Protein AF-A0AAW9JXE3-F1 (afdb_monomer_lite)

Structure (mmCIF, N/CA/C/O backbone):
data_AF-A0AAW9JXE3-F1
#
_entry.id   AF-A0AAW9JXE3-F1
#
loop_
_atom_site.group_PDB
_atom_site.id
_atom_site.type_symbol
_atom_site.label_atom_id
_atom_site.label_alt_id
_atom_site.label_comp_id
_atom_site.label_asym_id
_atom_site.label_entity_id
_atom_site.label_seq_id
_atom_site.pdbx_PDB_ins_code
_atom_site.Cartn_x
_atom_site.Cartn_y
_atom_site.Cartn_z
_atom_site.occupancy
_atom_site.B_iso_or_equiv
_atom_site.auth_seq_id
_atom_site.auth_comp_id
_atom_site.auth_asym_id
_atom_site.auth_atom_id
_atom_site.pdbx_PDB_model_num
ATOM 1 N N . GLN A 1 1 ? -15.307 -11.849 33.709 1.00 49.03 1 GLN A N 1
ATOM 2 C CA . GLN A 1 1 ? -16.015 -12.967 34.369 1.00 49.03 1 GLN A CA 1
ATOM 3 C C . GLN A 1 1 ? -17.260 -13.428 33.613 1.00 49.03 1 GLN A C 1
ATOM 5 O O . GLN A 1 1 ? -17.111 -14.439 32.961 1.00 49.03 1 GLN A O 1
ATOM 10 N N . MET A 1 2 ? -18.424 -12.754 33.576 1.00 36.06 2 MET A N 1
ATOM 11 C CA . MET A 1 2 ? -19.596 -13.290 32.825 1.00 36.06 2 MET A CA 1
ATOM 12 C C . MET A 1 2 ? -19.409 -13.407 31.299 1.00 36.06 2 MET A C 1
ATOM 14 O O . MET A 1 2 ? -19.888 -14.366 30.699 1.00 36.06 2 MET A O 1
ATOM 18 N N . VAL A 1 3 ? -18.698 -12.456 30.684 1.00 42.47 3 VAL A N 1
ATOM 19 C CA . VAL A 1 3 ? -18.367 -12.504 29.248 1.00 42.47 3 VAL A CA 1
ATOM 20 C C . VAL A 1 3 ? -17.496 -13.731 28.944 1.00 42.47 3 VAL A C 1
ATOM 22 O O . VAL A 1 3 ? -17.756 -14.443 27.985 1.00 42.47 3 VAL A O 1
ATOM 25 N N . GLU A 1 4 ? -16.536 -14.039 29.824 1.00 48.47 4 GLU A N 1
ATOM 26 C CA . GLU A 1 4 ? -15.616 -15.185 29.709 1.00 48.47 4 GLU A CA 1
ATOM 27 C C . GLU A 1 4 ? -16.257 -16.535 30.024 1.00 48.47 4 GLU A C 1
ATOM 29 O O . GLU A 1 4 ? -15.853 -17.535 29.444 1.00 48.47 4 GLU A O 1
ATOM 34 N N . THR A 1 5 ? -17.229 -16.597 30.939 1.00 49.25 5 THR A N 1
ATOM 35 C CA . THR A 1 5 ? -17.705 -17.883 31.475 1.00 49.25 5 THR A CA 1
ATOM 36 C C . THR A 1 5 ? -19.001 -18.403 30.866 1.00 49.25 5 THR A C 1
ATOM 38 O O . THR A 1 5 ? -19.303 -19.575 31.071 1.00 49.25 5 THR A O 1
ATOM 41 N N . LYS A 1 6 ? -19.777 -17.576 30.151 1.00 53.06 6 LYS A N 1
ATOM 42 C CA . LYS A 1 6 ? -21.052 -18.011 29.544 1.00 53.06 6 LYS A CA 1
ATOM 43 C C . LYS A 1 6 ? -21.208 -17.681 28.064 1.00 53.06 6 LYS A C 1
ATOM 45 O O . LYS A 1 6 ? -21.812 -18.470 27.360 1.00 53.06 6 LYS A O 1
ATOM 50 N N . ILE A 1 7 ? -20.680 -16.547 27.605 1.00 52.19 7 ILE A N 1
ATOM 51 C CA . ILE A 1 7 ? -20.870 -16.084 26.219 1.00 52.19 7 ILE A CA 1
ATOM 52 C C . ILE A 1 7 ? -19.698 -16.537 25.342 1.00 52.19 7 ILE A C 1
ATOM 54 O O . ILE A 1 7 ? -19.894 -17.057 24.254 1.00 52.19 7 ILE A O 1
ATOM 58 N N . LEU A 1 8 ? -18.470 -16.401 25.848 1.00 52.34 8 LEU A N 1
ATOM 59 C CA . LEU A 1 8 ? -17.262 -16.800 25.131 1.00 52.34 8 LEU A CA 1
ATOM 60 C C . LEU A 1 8 ? -17.160 -18.312 24.822 1.00 52.34 8 LEU A C 1
ATOM 62 O O . LEU A 1 8 ? -16.740 -18.616 23.717 1.00 52.34 8 LEU A O 1
ATOM 66 N N . PRO A 1 9 ? -17.547 -19.275 25.684 1.00 49.75 9 PRO A N 1
ATOM 67 C CA . PRO A 1 9 ? -17.338 -20.700 25.393 1.00 49.75 9 PRO A CA 1
ATOM 68 C C . PRO A 1 9 ? -18.130 -21.231 24.191 1.00 49.75 9 PRO A C 1
ATOM 70 O O . PRO A 1 9 ? -17.629 -22.103 23.491 1.00 49.75 9 PRO A O 1
ATOM 73 N N . GLU A 1 10 ? -19.326 -20.696 23.926 1.00 47.03 10 GLU A N 1
ATOM 74 C CA . GLU A 1 10 ? -20.121 -21.054 22.738 1.00 47.03 10 GLU A CA 1
ATOM 75 C C . GLU A 1 10 ? -19.603 -20.374 21.454 1.00 47.03 10 GLU A C 1
ATOM 77 O O . GLU A 1 10 ? -19.931 -20.819 20.362 1.00 47.03 10 GLU A O 1
ATOM 82 N N . LEU A 1 11 ? -18.752 -19.347 21.585 1.00 50.69 11 LEU A N 1
ATOM 83 C CA . LEU A 1 11 ? -18.078 -18.625 20.492 1.00 50.69 11 LEU A CA 1
ATOM 84 C C . LEU A 1 11 ? -16.596 -19.033 20.318 1.00 50.69 11 LEU A C 1
ATOM 86 O O . LEU A 1 11 ? -15.922 -18.548 19.415 1.00 50.69 11 LEU A O 1
ATOM 90 N N . ILE A 1 12 ? -16.049 -19.876 21.205 1.00 45.44 12 ILE A N 1
ATOM 91 C CA . ILE A 1 12 ? -14.610 -20.202 21.271 1.00 45.44 12 ILE A CA 1
ATOM 92 C C . ILE A 1 12 ? -14.213 -21.370 20.356 1.00 45.44 12 ILE A C 1
ATOM 94 O O . ILE A 1 12 ? -13.026 -21.499 20.052 1.00 45.44 12 ILE A O 1
ATOM 98 N N . ASP A 1 13 ? -15.157 -22.178 19.864 1.00 42.66 13 ASP A N 1
ATOM 99 C CA . ASP A 1 13 ? -14.825 -23.231 18.886 1.00 42.66 13 ASP A CA 1
ATOM 100 C C . ASP A 1 13 ? -14.482 -22.651 17.490 1.00 42.66 13 ASP A C 1
ATOM 102 O O . ASP A 1 13 ? -13.863 -23.333 16.675 1.00 42.66 13 ASP A O 1
ATOM 106 N N . ASP A 1 14 ? -14.741 -21.350 17.274 1.00 43.75 14 ASP A N 1
ATOM 107 C CA . ASP A 1 14 ? -14.472 -20.600 16.035 1.00 43.75 14 ASP A CA 1
ATOM 108 C C . ASP A 1 14 ? -13.308 -19.587 16.165 1.00 43.75 14 ASP A C 1
ATOM 110 O O . ASP A 1 14 ? -13.288 -18.535 15.524 1.00 43.75 14 ASP A O 1
ATOM 114 N N . LEU A 1 15 ? -12.281 -19.889 16.974 1.00 43.69 15 LEU A N 1
ATOM 115 C CA . LEU A 1 15 ? -11.063 -19.064 17.135 1.00 43.69 15 LEU A CA 1
ATOM 116 C C . LEU A 1 15 ? -10.135 -19.054 15.892 1.00 43.69 15 LEU A C 1
ATOM 118 O O . LEU A 1 15 ? -8.934 -19.337 15.971 1.00 43.69 15 LEU A O 1
ATOM 122 N N . LYS A 1 16 ? -10.689 -18.666 14.739 1.00 51.16 16 LYS A N 1
ATOM 123 C CA . LYS A 1 16 ? -9.978 -18.118 13.575 1.00 51.16 16 LYS A CA 1
ATOM 124 C C . LYS A 1 16 ? -10.624 -16.865 12.977 1.00 51.16 16 LYS A C 1
ATOM 126 O O . LYS A 1 16 ? -9.909 -16.173 12.258 1.00 51.16 16 LYS A O 1
ATOM 131 N N . ASP A 1 17 ? -11.865 -16.520 13.318 1.00 56.56 17 ASP A N 1
ATOM 132 C CA . ASP A 1 17 ? -12.566 -15.413 12.663 1.00 56.56 17 ASP A CA 1
ATOM 133 C C . ASP A 1 17 ? -12.888 -14.262 13.633 1.00 56.56 17 ASP A C 1
ATOM 135 O O . ASP A 1 17 ? -13.290 -14.451 14.781 1.00 56.56 17 ASP A O 1
ATOM 139 N N . GLU A 1 18 ? -12.644 -13.028 13.186 1.00 70.94 18 GLU A N 1
ATOM 140 C CA . GLU A 1 18 ? -13.086 -11.818 13.882 1.00 70.94 18 GLU A CA 1
ATOM 141 C C . GLU A 1 18 ? -14.625 -11.795 13.974 1.00 70.94 18 GLU A C 1
ATOM 143 O O . GLU A 1 18 ? -15.292 -12.004 12.963 1.00 70.94 18 GLU A O 1
ATOM 148 N N . LEU A 1 19 ? -15.193 -11.454 15.143 1.00 77.31 19 LEU A N 1
ATOM 149 C CA . LEU A 1 19 ? -16.648 -11.312 15.346 1.00 77.31 19 LEU A CA 1
ATOM 150 C C . LEU A 1 19 ? -17.285 -10.465 14.235 1.00 77.31 19 LEU A C 1
ATOM 152 O O . LEU A 1 19 ? -16.974 -9.281 14.093 1.00 77.31 19 LEU A O 1
ATOM 156 N N . SER A 1 20 ? -18.190 -11.041 13.453 1.00 85.06 20 SER A N 1
ATOM 157 C CA . SER A 1 20 ? -18.972 -10.355 12.423 1.00 85.06 20 SER A CA 1
ATOM 158 C C . SER A 1 20 ? -19.834 -9.229 13.015 1.00 85.06 20 SER A C 1
ATOM 160 O O . SER A 1 20 ? -20.155 -9.217 14.205 1.00 85.06 20 SER A O 1
ATOM 162 N N . ILE A 1 21 ? -20.236 -8.260 12.183 1.00 85.06 21 ILE A N 1
ATOM 163 C CA . ILE A 1 21 ? -21.178 -7.212 12.616 1.00 85.06 21 ILE A CA 1
ATOM 164 C C . ILE A 1 21 ? -22.492 -7.844 13.105 1.00 85.06 21 ILE A C 1
ATOM 166 O O . ILE A 1 21 ? -23.069 -7.382 14.087 1.00 85.06 21 ILE A O 1
ATOM 170 N N . GLU A 1 22 ? -22.934 -8.930 12.468 1.00 87.06 22 GLU A N 1
ATOM 171 C CA . GLU A 1 22 ? -24.150 -9.649 12.850 1.00 87.06 22 GLU A CA 1
ATOM 172 C C . GLU A 1 22 ? -24.047 -10.279 14.243 1.00 87.06 22 GLU A C 1
ATOM 174 O O . GLU A 1 22 ? -24.994 -10.206 15.021 1.00 87.06 22 GLU A O 1
ATOM 179 N N . GLU A 1 23 ? -22.908 -10.883 14.584 1.00 88.06 23 GLU A N 1
ATOM 180 C CA . GLU A 1 23 ? -22.677 -11.463 15.912 1.00 88.06 23 GLU A CA 1
ATOM 181 C C . GLU A 1 23 ? -22.597 -10.389 16.996 1.00 88.06 23 GLU A C 1
ATOM 183 O O . GLU A 1 23 ? -23.161 -10.562 18.077 1.00 88.06 23 GLU A O 1
ATOM 188 N N . ILE A 1 24 ? -21.962 -9.251 16.699 1.00 88.12 24 ILE A N 1
ATOM 189 C CA . ILE A 1 24 ? -21.944 -8.095 17.603 1.00 88.12 24 ILE A CA 1
ATOM 190 C C . ILE A 1 24 ? -23.375 -7.609 17.874 1.00 88.12 24 ILE A C 1
ATOM 192 O O . ILE A 1 24 ? -23.721 -7.347 19.0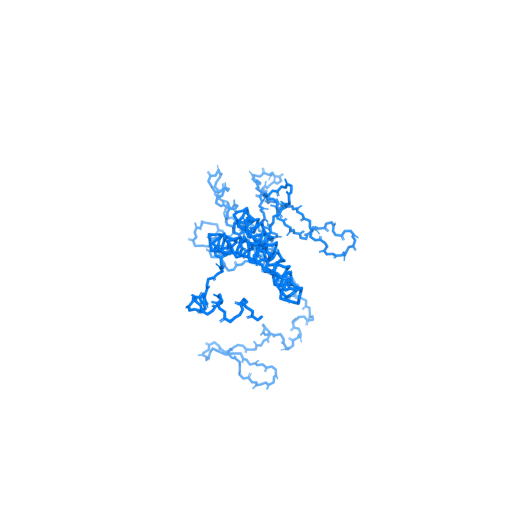29 1.00 88.12 24 ILE A O 1
ATOM 196 N N . GLU A 1 25 ? -24.226 -7.545 16.847 1.00 87.62 25 GLU A N 1
ATOM 197 C CA . GLU A 1 25 ? -25.622 -7.123 16.999 1.00 87.62 25 GLU A CA 1
ATOM 198 C C . GLU A 1 25 ? -26.459 -8.153 17.778 1.00 87.62 25 GLU A C 1
ATOM 200 O O . GLU A 1 25 ? -27.268 -7.771 18.624 1.00 87.62 25 GLU A O 1
ATOM 205 N N . ARG A 1 26 ? -26.219 -9.459 17.593 1.00 90.62 26 ARG A N 1
ATOM 206 C CA . ARG A 1 26 ? -26.858 -10.511 18.411 1.00 90.62 26 ARG A CA 1
ATOM 207 C C . ARG A 1 26 ? -26.495 -10.379 19.891 1.00 90.62 26 ARG A C 1
ATOM 209 O O . ARG A 1 26 ? -27.370 -10.470 20.752 1.00 90.62 26 ARG A O 1
ATOM 216 N N . ILE A 1 27 ? -25.221 -10.128 20.204 1.00 90.25 27 ILE A N 1
ATOM 217 C CA . ILE A 1 27 ? -24.781 -9.921 21.592 1.00 90.25 27 ILE A CA 1
ATOM 218 C C . ILE A 1 27 ? -25.446 -8.671 22.180 1.00 90.25 27 ILE A C 1
ATOM 220 O O . ILE A 1 27 ? -25.893 -8.685 23.327 1.00 90.25 27 ILE A O 1
ATOM 224 N N . ARG A 1 28 ? -25.559 -7.601 21.389 1.00 88.75 28 ARG A N 1
ATOM 225 C CA . ARG A 1 28 ? -26.235 -6.365 21.790 1.00 88.75 28 ARG A CA 1
ATOM 226 C C . ARG A 1 28 ? -27.713 -6.594 22.124 1.00 88.75 28 ARG A C 1
ATOM 228 O O . ARG A 1 28 ? -28.150 -6.128 23.174 1.00 88.75 28 ARG A O 1
ATOM 235 N N . GLN A 1 29 ? -28.442 -7.344 21.296 1.00 90.88 29 GLN A N 1
ATOM 236 C CA . GLN A 1 29 ? -29.840 -7.715 21.556 1.00 90.88 29 GLN A CA 1
ATOM 237 C C . GLN A 1 29 ? -29.978 -8.536 22.845 1.00 90.88 29 GLN A C 1
ATOM 239 O O . GLN A 1 29 ? -30.798 -8.210 23.697 1.00 90.88 29 GLN A O 1
ATOM 244 N N . SER A 1 30 ? -29.108 -9.528 23.060 1.00 92.25 30 SER A N 1
ATOM 245 C CA . SER A 1 30 ? -29.116 -10.323 24.297 1.00 92.25 30 SER A CA 1
ATOM 246 C C . SER A 1 30 ? -28.840 -9.477 25.552 1.00 92.25 30 SER A C 1
ATOM 248 O O . SER A 1 30 ? -29.456 -9.681 26.601 1.00 92.25 30 SER A O 1
ATOM 250 N N . LEU A 1 31 ? -27.933 -8.498 25.460 1.00 92.12 31 LEU A N 1
ATOM 251 C CA . LEU A 1 31 ? -27.662 -7.561 26.554 1.00 92.12 31 LEU A CA 1
ATOM 252 C C . LEU A 1 31 ? -28.845 -6.622 26.820 1.00 92.12 31 LEU A C 1
ATOM 254 O O . LEU A 1 31 ? -29.079 -6.269 27.974 1.00 92.12 31 LEU A O 1
ATOM 258 N N . GLU A 1 32 ? -29.582 -6.230 25.782 1.00 92.88 32 GLU A N 1
ATOM 259 C CA . GLU A 1 32 ? -30.793 -5.416 25.894 1.00 92.88 32 GLU A CA 1
ATOM 260 C C . GLU A 1 32 ? -31.931 -6.181 26.579 1.00 92.88 32 GLU A C 1
ATOM 262 O O . GLU A 1 32 ? -32.448 -5.700 27.586 1.00 92.88 32 GLU A O 1
ATOM 267 N N . GLU A 1 33 ? -32.222 -7.408 26.142 1.00 94.00 33 GLU A N 1
ATOM 268 C CA . GLU A 1 33 ? -33.202 -8.287 26.797 1.00 94.00 33 GLU A CA 1
ATOM 269 C C . GLU A 1 33 ? -32.845 -8.534 28.269 1.00 94.00 33 GLU A C 1
ATOM 271 O O . GLU A 1 33 ? -33.699 -8.481 29.157 1.00 94.00 33 GLU A O 1
ATOM 276 N N . LYS A 1 34 ? -31.558 -8.761 28.564 1.00 92.62 34 LYS A N 1
ATOM 277 C CA . LYS A 1 34 ? -31.095 -8.957 29.941 1.00 92.62 34 LYS A CA 1
ATOM 278 C C . LYS A 1 34 ? -31.232 -7.684 30.782 1.00 92.62 34 LYS A C 1
ATOM 280 O O . LYS A 1 34 ? -31.535 -7.766 31.973 1.00 92.62 34 LYS A O 1
ATOM 285 N N . GLU A 1 35 ? -30.989 -6.510 30.202 1.00 92.38 35 GLU A N 1
ATOM 286 C CA . GLU A 1 35 ? -31.193 -5.235 30.891 1.00 92.38 35 GLU A CA 1
ATOM 287 C C . GLU A 1 35 ? -32.675 -5.029 31.243 1.00 92.38 35 GLU A C 1
ATOM 289 O O . GLU A 1 35 ? -32.967 -4.621 32.369 1.00 92.38 35 GLU A O 1
ATOM 294 N N . GLU A 1 36 ? -33.595 -5.369 30.335 1.00 93.50 36 GLU A N 1
ATOM 295 C CA . GLU A 1 36 ? -35.045 -5.326 30.573 1.00 93.50 36 GLU A CA 1
ATOM 296 C C . GLU A 1 36 ? -35.481 -6.299 31.676 1.00 93.50 36 GLU A C 1
ATOM 298 O O . GLU A 1 36 ? -36.149 -5.884 32.624 1.00 93.50 36 GLU A O 1
ATOM 303 N N . GLN A 1 37 ? -35.014 -7.552 31.634 1.00 93.69 37 GLN A N 1
ATOM 304 C CA . GLN A 1 37 ? -35.281 -8.544 32.686 1.00 93.69 37 GLN A CA 1
ATOM 305 C C . GLN A 1 37 ? -34.787 -8.074 34.062 1.00 93.69 37 GLN A C 1
ATOM 307 O O . GLN A 1 37 ? -35.455 -8.275 35.076 1.00 93.69 37 GLN A O 1
ATOM 312 N N . LEU A 1 38 ? -33.620 -7.422 34.118 1.00 92.44 38 LEU A N 1
ATOM 313 C CA . LEU A 1 38 ? -33.089 -6.864 35.363 1.00 92.44 38 LEU A CA 1
ATOM 314 C C . LEU A 1 38 ? -33.907 -5.666 35.857 1.00 92.44 38 LEU A C 1
ATOM 316 O O . LEU A 1 38 ? -34.030 -5.491 37.067 1.00 92.44 38 LEU A O 1
ATOM 320 N N . ILE A 1 39 ? -34.461 -4.843 34.961 1.00 92.81 39 ILE A N 1
ATOM 321 C CA . ILE A 1 39 ? -35.374 -3.752 35.334 1.00 92.81 39 ILE A CA 1
ATOM 322 C C . ILE A 1 39 ? -36.648 -4.328 35.955 1.00 92.81 39 ILE A C 1
ATOM 324 O O . ILE A 1 39 ? -37.006 -3.930 37.062 1.00 92.81 39 ILE A O 1
ATOM 328 N N . GLU A 1 40 ? -37.269 -5.311 35.303 1.00 94.00 40 GLU A N 1
ATOM 329 C CA . GLU A 1 40 ? -38.480 -5.959 35.811 1.00 94.00 40 GLU A CA 1
ATOM 330 C C . GLU A 1 40 ? -38.233 -6.651 37.165 1.00 94.00 40 GLU A C 1
ATOM 332 O O . GLU A 1 40 ? -39.003 -6.473 38.110 1.00 94.00 40 GLU A O 1
ATOM 337 N N . ALA A 1 41 ? -37.107 -7.357 37.315 1.00 91.69 41 ALA A N 1
ATOM 338 C CA . ALA A 1 41 ? -36.725 -7.981 38.581 1.00 91.69 41 ALA A CA 1
ATOM 339 C C . ALA A 1 41 ? -36.513 -6.952 39.709 1.00 91.69 41 ALA A C 1
ATOM 341 O O . ALA A 1 41 ? -36.881 -7.207 40.858 1.00 91.69 41 ALA A O 1
ATOM 342 N N . ILE A 1 42 ? -35.942 -5.776 39.411 1.00 91.50 42 ILE A N 1
ATOM 343 C CA . ILE A 1 42 ? -35.776 -4.691 40.395 1.00 91.50 42 ILE A CA 1
ATOM 344 C C . ILE A 1 42 ? -37.136 -4.170 40.873 1.00 91.50 42 ILE A C 1
ATOM 346 O O . ILE A 1 42 ? -37.270 -3.878 42.065 1.00 91.50 42 ILE A O 1
ATOM 350 N N . ASP A 1 43 ? -38.111 -4.057 39.970 1.00 91.06 43 ASP A N 1
ATOM 351 C CA . ASP A 1 43 ? -39.453 -3.554 40.276 1.00 91.06 43 ASP A CA 1
ATOM 352 C C . ASP A 1 43 ? -40.280 -4.562 41.094 1.00 91.06 43 ASP A C 1
ATOM 354 O O . ASP A 1 43 ? -41.054 -4.157 41.961 1.00 91.06 43 ASP A O 1
ATOM 358 N N . GLN A 1 44 ? -40.073 -5.866 40.882 1.00 91.69 44 GLN A N 1
ATOM 359 C CA . GLN A 1 44 ? -40.753 -6.944 41.617 1.00 91.69 44 GLN A CA 1
ATOM 360 C C . GLN A 1 44 ? -40.124 -7.265 42.989 1.00 91.69 44 GLN A C 1
ATOM 362 O O . GLN A 1 44 ? -40.746 -7.939 43.809 1.00 91.69 44 GLN A O 1
ATOM 367 N N . THR A 1 45 ? -38.901 -6.801 43.267 1.00 89.69 45 THR A N 1
ATOM 368 C CA . THR A 1 45 ? -38.178 -7.133 44.508 1.00 89.69 45 THR A CA 1
ATOM 369 C C . THR A 1 45 ? -38.458 -6.119 45.623 1.00 89.69 45 THR A C 1
ATOM 371 O O . THR A 1 45 ? -38.117 -4.940 45.515 1.00 89.69 45 THR A O 1
ATOM 374 N N . GLU A 1 46 ? -39.000 -6.567 46.757 1.00 86.62 46 GLU A N 1
ATOM 375 C CA . GLU A 1 46 ? -39.297 -5.689 47.902 1.00 86.62 46 GLU A CA 1
ATOM 376 C C . GLU A 1 46 ? -38.070 -5.422 48.797 1.00 86.62 46 GLU A C 1
ATOM 378 O O . GLU A 1 46 ? -37.919 -4.332 49.365 1.00 86.62 46 GLU A O 1
ATOM 383 N N . THR A 1 47 ? -37.132 -6.367 48.880 1.00 90.94 47 THR A N 1
ATOM 384 C CA . THR A 1 47 ? -35.938 -6.282 49.735 1.00 90.94 47 THR A CA 1
ATOM 385 C C . THR A 1 47 ? -34.941 -5.232 49.223 1.00 90.94 47 THR A C 1
ATOM 387 O O . THR A 1 47 ? -34.678 -5.115 48.023 1.00 90.94 47 THR A O 1
ATOM 390 N N . VAL A 1 48 ? -34.367 -4.415 50.114 1.00 86.50 48 VAL A N 1
ATOM 391 C CA . VAL A 1 48 ? -33.456 -3.314 49.728 1.00 86.50 48 VAL A CA 1
ATOM 392 C C . VAL A 1 48 ? -32.095 -3.848 49.263 1.00 86.50 48 VAL A C 1
ATOM 394 O O . VAL A 1 48 ? -31.516 -3.356 48.291 1.00 86.50 48 VAL A O 1
ATOM 397 N N . GLU A 1 49 ? -31.593 -4.872 49.940 1.00 89.38 49 GLU A N 1
ATOM 398 C CA . GLU A 1 49 ? -30.293 -5.500 49.735 1.00 89.38 49 GLU A CA 1
ATOM 399 C C . GLU A 1 49 ? -30.234 -6.206 48.376 1.00 89.38 49 GLU A C 1
ATOM 401 O O . GLU A 1 49 ? -29.296 -5.988 47.606 1.00 89.38 49 GLU A O 1
ATOM 406 N N . GLU A 1 50 ? -31.277 -6.963 48.035 1.00 87.62 50 GLU A N 1
ATOM 407 C CA . GLU A 1 50 ? -31.417 -7.649 46.746 1.00 87.62 50 GLU A CA 1
ATOM 408 C C . GLU A 1 50 ? -31.529 -6.637 45.596 1.00 87.62 50 GLU A C 1
ATOM 410 O O . GLU A 1 50 ? -30.763 -6.710 44.631 1.00 87.62 50 GLU A O 1
ATOM 415 N N . ARG A 1 51 ? -32.347 -5.581 45.745 1.00 88.31 51 ARG A N 1
ATOM 416 C CA . ARG A 1 51 ? -32.408 -4.476 44.768 1.00 88.31 51 ARG A CA 1
ATOM 417 C C . ARG A 1 51 ? -31.055 -3.805 44.546 1.00 88.31 51 ARG A C 1
ATOM 419 O O . ARG A 1 51 ? -30.739 -3.410 43.423 1.00 88.31 51 ARG A O 1
ATOM 426 N N . LYS A 1 52 ? -30.229 -3.661 45.589 1.00 91.56 52 LYS A N 1
ATOM 427 C CA . LYS A 1 52 ? -28.879 -3.090 45.462 1.00 91.56 52 LYS A CA 1
ATOM 428 C C . LYS A 1 52 ? -27.967 -3.983 44.615 1.00 91.56 52 LYS A C 1
ATOM 430 O O . LYS A 1 52 ? -27.200 -3.452 43.811 1.00 91.56 52 LYS A O 1
ATOM 435 N N . THR A 1 53 ? -28.062 -5.305 44.764 1.00 92.12 53 THR A N 1
ATOM 436 C CA . THR A 1 53 ? -27.302 -6.256 43.934 1.00 92.12 53 THR A CA 1
ATOM 437 C C . THR A 1 53 ? -27.761 -6.243 42.476 1.00 92.12 53 THR A C 1
ATOM 439 O O . THR A 1 53 ? -26.923 -6.068 41.593 1.00 92.12 53 THR A O 1
ATOM 442 N N . LEU A 1 54 ? -29.074 -6.271 42.223 1.00 91.56 54 LEU A N 1
ATOM 443 C CA . LEU A 1 54 ? -29.643 -6.206 40.872 1.00 91.56 54 LEU A CA 1
ATOM 444 C C . LEU A 1 54 ? -29.298 -4.893 40.157 1.00 91.56 54 LEU A C 1
ATOM 446 O O . LEU A 1 54 ? -28.931 -4.898 38.987 1.00 91.56 54 LEU A O 1
ATOM 450 N N . ARG A 1 55 ? -29.320 -3.752 40.862 1.00 91.56 55 ARG A N 1
ATOM 451 C CA . ARG A 1 55 ? -28.879 -2.459 40.301 1.00 91.56 55 ARG A CA 1
ATOM 452 C C . ARG A 1 55 ? -27.406 -2.463 39.904 1.00 91.56 55 ARG A C 1
ATOM 454 O O . ARG A 1 55 ? -27.041 -1.819 38.920 1.00 91.56 55 ARG A O 1
ATOM 461 N N . LYS A 1 56 ? -26.558 -3.158 40.668 1.00 93.75 56 LYS A N 1
ATOM 462 C CA . LYS A 1 56 ? -25.141 -3.311 40.328 1.00 93.75 56 LYS A CA 1
ATOM 463 C C . LYS A 1 56 ? -24.986 -4.157 39.064 1.00 93.75 56 LYS A C 1
ATOM 465 O O . LYS A 1 56 ? -24.281 -3.727 38.157 1.00 93.75 56 LYS A O 1
ATOM 470 N N . GLU A 1 57 ? -25.685 -5.287 38.978 1.00 93.12 57 GLU A N 1
ATOM 471 C CA . GLU A 1 57 ? -25.667 -6.140 37.784 1.00 93.12 57 GLU A CA 1
ATOM 472 C C . GLU A 1 57 ? -26.211 -5.405 36.552 1.00 93.12 57 GLU A C 1
ATOM 474 O O . GLU A 1 57 ? -25.561 -5.404 35.510 1.00 93.12 57 GLU A O 1
ATOM 479 N N . LYS A 1 58 ? -27.330 -4.677 36.680 1.00 94.12 58 LYS A N 1
ATOM 480 C CA . LYS A 1 58 ? -27.870 -3.833 35.604 1.00 94.12 58 LYS A CA 1
ATOM 481 C C . LYS A 1 58 ? -26.834 -2.821 35.121 1.00 94.12 58 LYS A C 1
ATOM 483 O O . LYS A 1 58 ? -26.655 -2.648 33.923 1.00 94.12 58 LYS A O 1
ATOM 488 N N . SER A 1 59 ? -26.140 -2.153 36.041 1.00 93.75 59 SER A N 1
ATOM 489 C CA . SER A 1 59 ? -25.088 -1.192 35.691 1.00 93.75 59 SER A CA 1
ATOM 490 C C . SER A 1 59 ? -23.941 -1.851 34.912 1.00 93.75 59 SER A C 1
ATOM 492 O O . SER A 1 59 ? -23.429 -1.275 33.951 1.00 93.75 59 SER A O 1
ATOM 494 N N . GLU A 1 60 ? -23.561 -3.078 35.278 1.00 93.69 60 GLU A N 1
ATOM 495 C CA . GLU A 1 60 ? -22.562 -3.860 34.543 1.00 93.69 60 GLU A CA 1
ATOM 496 C C . GLU A 1 60 ? -23.054 -4.261 33.143 1.00 93.69 60 GLU A C 1
ATOM 498 O O . GLU A 1 60 ? -22.308 -4.081 32.179 1.00 93.69 60 GLU A O 1
ATOM 503 N N . VAL A 1 61 ? -24.303 -4.723 33.007 1.00 93.00 61 VAL A N 1
ATOM 504 C CA . VAL A 1 61 ? -24.928 -5.055 31.710 1.00 93.00 61 VAL A CA 1
ATOM 505 C C . VAL A 1 61 ? -25.038 -3.817 30.821 1.00 93.00 61 VAL A C 1
ATOM 507 O O . VAL A 1 61 ? -24.601 -3.846 29.674 1.00 93.00 61 VAL A O 1
ATOM 510 N N . HIS A 1 62 ? -25.509 -2.693 31.360 1.00 92.06 62 HIS A N 1
ATOM 511 C CA . HIS A 1 62 ? -25.598 -1.423 30.641 1.00 92.06 62 HIS A CA 1
ATOM 512 C C . HIS A 1 62 ? -24.224 -0.951 30.140 1.00 92.06 62 HIS A C 1
ATOM 514 O O . HIS A 1 62 ? -24.070 -0.485 29.009 1.00 92.06 62 HIS A O 1
ATOM 520 N N . LYS A 1 63 ? -23.182 -1.108 30.969 1.00 94.00 63 LYS A N 1
ATOM 521 C CA . LYS A 1 63 ? -21.804 -0.803 30.572 1.00 94.00 63 LYS A CA 1
ATOM 522 C C . LYS A 1 63 ? -21.333 -1.708 29.432 1.00 94.00 63 LYS A C 1
ATOM 524 O O . LYS A 1 63 ? -20.685 -1.205 28.517 1.00 94.00 63 LYS A O 1
ATOM 529 N N . GLN A 1 64 ? -21.643 -3.004 29.483 1.00 91.94 64 GLN A N 1
ATOM 530 C CA . GLN A 1 64 ? -21.318 -3.947 28.409 1.00 91.94 64 GLN A CA 1
ATOM 531 C C . GLN A 1 64 ? -22.060 -3.586 27.120 1.00 91.94 64 GLN A C 1
ATOM 533 O O . GLN A 1 64 ? -21.417 -3.477 26.082 1.00 91.94 64 GLN A O 1
ATOM 538 N N . LYS A 1 65 ? -23.363 -3.286 27.184 1.00 91.12 65 LYS A N 1
ATOM 539 C CA . LYS A 1 65 ? -24.162 -2.843 26.030 1.00 91.12 65 LYS A CA 1
ATOM 540 C C . LYS A 1 65 ? -23.499 -1.664 25.312 1.00 91.12 65 LYS A C 1
ATOM 542 O O . LYS A 1 65 ? -23.214 -1.746 24.123 1.00 91.12 65 LYS A O 1
ATOM 547 N N . LYS A 1 66 ? -23.105 -0.630 26.065 1.00 92.75 66 LYS A N 1
ATOM 548 C CA . LYS A 1 66 ? -22.387 0.534 25.521 1.00 92.75 66 LYS A CA 1
ATOM 549 C C . LYS A 1 66 ? -21.030 0.184 24.889 1.00 92.75 66 LYS A C 1
ATOM 551 O O . LYS A 1 66 ? -20.594 0.863 23.964 1.00 92.75 66 LYS A O 1
ATOM 556 N N . GLN A 1 67 ? -20.329 -0.831 25.399 1.00 92.00 67 GLN A N 1
ATOM 557 C CA . GLN A 1 67 ? -19.082 -1.305 24.786 1.00 92.00 67 GLN A CA 1
ATOM 558 C C . GLN A 1 67 ? -19.350 -1.996 23.448 1.00 92.00 67 GLN A C 1
ATOM 560 O O . GLN A 1 67 ? -18.648 -1.714 22.482 1.00 92.00 67 GLN A O 1
ATOM 565 N N . PHE A 1 68 ? -20.377 -2.844 23.373 1.00 90.69 68 PHE A N 1
ATOM 566 C CA . PHE A 1 68 ? -20.767 -3.499 22.124 1.00 90.69 68 PHE A CA 1
ATOM 567 C C . PHE A 1 68 ? -21.288 -2.500 21.078 1.00 90.69 68 PHE A C 1
ATOM 569 O O . PHE A 1 68 ? -20.965 -2.653 19.903 1.00 90.69 68 PHE A O 1
ATOM 576 N N . ASP A 1 69 ? -21.959 -1.418 21.495 1.00 89.44 69 ASP A N 1
ATOM 577 C CA . ASP A 1 69 ? -22.308 -0.298 20.605 1.00 89.44 69 ASP A CA 1
ATOM 578 C C . ASP A 1 69 ? -21.054 0.358 19.980 1.00 89.44 69 ASP A C 1
ATOM 580 O O . ASP A 1 69 ? -21.012 0.615 18.775 1.00 89.44 69 ASP A O 1
ATOM 584 N N . ASP A 1 70 ? -20.009 0.621 20.781 1.00 91.81 70 ASP A N 1
ATOM 585 C CA . ASP A 1 70 ? -18.732 1.161 20.280 1.00 91.81 70 ASP A CA 1
ATOM 586 C C . ASP A 1 70 ? -18.034 0.171 19.340 1.00 91.81 70 ASP A C 1
ATOM 588 O O . ASP A 1 70 ? -17.522 0.567 18.290 1.00 91.81 70 ASP A O 1
ATOM 592 N N . PHE A 1 71 ? -18.041 -1.121 19.678 1.00 90.94 71 PHE A N 1
ATOM 593 C CA . PHE A 1 71 ? -17.437 -2.163 18.850 1.00 90.94 71 PHE A CA 1
ATOM 594 C C . PHE A 1 71 ? -18.119 -2.281 17.489 1.00 90.94 71 PHE A C 1
ATOM 596 O O . PHE A 1 71 ? -17.412 -2.303 16.482 1.00 90.94 71 PHE A O 1
ATOM 603 N N . ALA A 1 72 ? -19.454 -2.259 17.437 1.00 89.50 72 ALA A N 1
ATOM 604 C CA . ALA A 1 72 ? -20.208 -2.268 16.185 1.00 89.50 72 ALA A CA 1
ATOM 605 C C . ALA A 1 72 ? -19.803 -1.091 15.286 1.00 89.50 72 ALA A C 1
ATOM 607 O O . ALA A 1 72 ? -19.414 -1.279 14.132 1.00 89.50 72 ALA A O 1
ATOM 608 N N . GLN A 1 73 ? -19.793 0.127 15.840 1.00 91.44 73 GLN A N 1
ATOM 609 C CA . GLN A 1 73 ? -19.413 1.326 15.090 1.00 91.44 73 GLN A CA 1
ATOM 610 C C . GLN A 1 73 ? -17.956 1.295 14.625 1.00 91.44 73 GLN A C 1
ATOM 612 O O . GLN A 1 73 ? -17.637 1.746 13.525 1.00 91.44 73 GLN A O 1
ATOM 617 N N . ARG A 1 74 ? -17.038 0.807 15.466 1.00 91.50 74 ARG A N 1
ATOM 618 C CA . ARG A 1 74 ? -15.626 0.674 15.098 1.00 91.50 74 ARG A CA 1
ATOM 619 C C . ARG A 1 74 ? -15.444 -0.354 13.996 1.00 91.50 74 ARG A C 1
ATOM 621 O O . ARG A 1 74 ? -14.684 -0.074 13.078 1.00 91.50 74 ARG A O 1
ATOM 628 N N . LYS A 1 75 ? -16.149 -1.483 14.065 1.00 90.62 75 LYS A N 1
ATOM 629 C CA . LYS A 1 75 ? -16.067 -2.536 13.058 1.00 90.62 75 LYS A CA 1
ATOM 630 C C . LYS A 1 75 ? -16.577 -2.073 11.701 1.00 90.62 75 LYS A C 1
ATOM 632 O O . LYS A 1 75 ? -15.838 -2.192 10.734 1.00 90.62 75 LYS A O 1
ATOM 637 N N . MET A 1 76 ? -17.745 -1.430 11.659 1.00 90.75 76 MET A N 1
ATOM 638 C CA . MET A 1 76 ? -18.265 -0.797 10.439 1.00 90.75 76 MET A CA 1
ATOM 639 C C . MET A 1 76 ? -17.237 0.157 9.822 1.00 90.75 76 MET A C 1
ATOM 641 O O . MET A 1 76 ? -16.897 0.034 8.649 1.00 90.75 76 MET A O 1
ATOM 645 N N . ARG A 1 77 ? -16.656 1.050 10.636 1.00 91.69 77 ARG A N 1
ATOM 646 C CA . ARG A 1 77 ? -15.602 1.957 10.162 1.00 91.69 77 ARG A CA 1
ATOM 647 C C . ARG A 1 77 ? -14.373 1.207 9.657 1.00 91.69 77 ARG A C 1
ATOM 649 O O . ARG A 1 77 ? -13.792 1.633 8.672 1.00 91.69 77 ARG A O 1
ATOM 656 N N . TYR A 1 78 ? -13.933 0.141 10.319 1.00 90.62 78 TYR A N 1
ATOM 657 C CA . TYR A 1 78 ? -12.773 -0.622 9.856 1.00 90.62 78 TYR A CA 1
ATOM 658 C C . TYR A 1 78 ? -13.047 -1.326 8.527 1.00 90.62 78 TYR A C 1
ATOM 660 O O . TYR A 1 78 ? -12.202 -1.254 7.641 1.00 90.62 78 TYR A O 1
ATOM 668 N N . GLU A 1 79 ? -14.219 -1.934 8.353 1.00 91.06 79 GLU A N 1
ATOM 669 C CA . GLU A 1 79 ? -14.613 -2.577 7.095 1.00 91.06 79 GLU A CA 1
ATOM 670 C C . GLU A 1 79 ? -14.673 -1.554 5.946 1.00 91.06 79 GLU A C 1
ATOM 672 O O . GLU A 1 79 ? -14.079 -1.780 4.892 1.00 91.06 79 GLU A O 1
ATOM 677 N N . GLU A 1 80 ? -15.260 -0.372 6.174 1.00 91.75 80 GLU A N 1
ATOM 678 C CA . GLU A 1 80 ? -15.225 0.743 5.213 1.00 91.75 80 GLU A CA 1
ATOM 679 C C . GLU A 1 80 ? -13.787 1.163 4.868 1.00 91.75 80 GLU A C 1
ATOM 681 O O . GLU A 1 80 ? -13.442 1.342 3.699 1.00 91.75 80 GLU A O 1
ATOM 686 N N . GLN A 1 81 ? -12.922 1.299 5.876 1.00 91.38 81 GLN A N 1
ATOM 687 C CA . GLN A 1 81 ? -11.523 1.680 5.678 1.00 91.38 81 GLN A CA 1
ATOM 688 C C . GLN A 1 81 ? -10.737 0.621 4.900 1.00 91.38 81 GLN A C 1
ATOM 690 O O . GLN A 1 81 ? -9.903 0.990 4.076 1.00 91.38 81 GLN A O 1
ATOM 695 N N . LEU A 1 82 ? -10.998 -0.669 5.125 1.00 90.00 82 LEU A N 1
ATOM 696 C CA . LEU A 1 82 ? -10.377 -1.765 4.378 1.00 90.00 82 LEU A CA 1
ATOM 697 C C . LEU A 1 82 ? -10.789 -1.736 2.905 1.00 90.00 82 LEU A C 1
ATOM 699 O O . LEU A 1 82 ? -9.932 -1.876 2.033 1.00 90.00 82 LEU A O 1
ATOM 703 N N . VAL A 1 83 ? -12.069 -1.478 2.622 1.00 91.38 83 VAL A N 1
ATOM 704 C CA . VAL A 1 83 ? -12.568 -1.321 1.248 1.00 91.38 83 VAL A CA 1
ATOM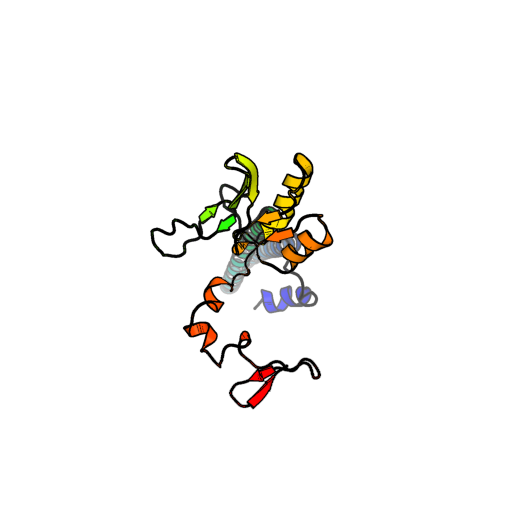 705 C C . VAL A 1 83 ? -11.897 -0.135 0.555 1.00 91.38 83 VAL A C 1
ATOM 707 O O . VAL A 1 83 ? -11.400 -0.279 -0.560 1.00 91.38 83 VAL A O 1
ATOM 710 N N . ILE A 1 84 ? -11.829 1.023 1.218 1.00 90.50 84 ILE A N 1
ATOM 711 C CA . ILE A 1 84 ? -11.184 2.228 0.671 1.00 90.50 84 ILE A CA 1
ATOM 712 C C . ILE A 1 84 ? -9.689 1.987 0.412 1.00 90.50 84 ILE A C 1
ATOM 714 O O . ILE A 1 84 ? -9.134 2.396 -0.613 1.00 90.50 84 ILE A O 1
ATOM 718 N N . MET A 1 85 ? -9.017 1.336 1.358 1.00 87.56 85 MET A N 1
ATOM 719 C CA . MET A 1 85 ? -7.589 1.071 1.284 1.00 87.56 85 MET A CA 1
ATOM 720 C C . MET A 1 85 ? -7.259 0.080 0.153 1.00 87.56 85 MET A C 1
ATOM 722 O O . MET A 1 85 ? -6.284 0.288 -0.578 1.00 87.56 85 MET A O 1
ATOM 726 N N . GLY A 1 86 ? -8.099 -0.938 -0.049 1.00 88.56 86 GLY A N 1
ATOM 727 C CA . GLY A 1 86 ? -7.938 -1.939 -1.099 1.00 88.56 86 GLY A CA 1
ATOM 728 C C . GLY A 1 86 ? -6.594 -2.662 -0.985 1.00 88.56 86 GLY A C 1
ATOM 729 O O . GLY A 1 86 ? -6.245 -3.186 0.066 1.00 88.56 86 GLY A O 1
ATOM 730 N N . VAL A 1 87 ? -5.813 -2.659 -2.069 1.00 86.19 87 VAL A N 1
ATOM 731 C CA . VAL A 1 87 ? -4.467 -3.273 -2.119 1.00 86.19 87 VAL A CA 1
ATOM 732 C C . VAL A 1 87 ? -3.390 -2.376 -1.481 1.00 86.19 87 VAL A C 1
ATOM 734 O O . VAL A 1 87 ? -2.255 -2.800 -1.258 1.00 86.19 87 VAL A O 1
ATOM 737 N N . ARG A 1 88 ? -3.709 -1.104 -1.212 1.00 85.62 88 ARG A N 1
ATOM 738 C CA . ARG A 1 88 ? -2.764 -0.147 -0.618 1.00 85.62 88 ARG A CA 1
ATOM 739 C C . ARG A 1 88 ? -2.634 -0.420 0.882 1.00 85.62 88 ARG A C 1
ATOM 741 O O . ARG A 1 88 ? -3.417 -1.149 1.463 1.00 85.62 88 ARG A O 1
ATOM 748 N N . ASN A 1 89 ? -1.641 0.187 1.525 1.00 82.81 89 ASN A N 1
ATOM 749 C CA . ASN A 1 89 ? -1.445 0.071 2.980 1.00 82.81 89 ASN A CA 1
ATOM 750 C C . ASN A 1 89 ? -1.885 1.328 3.752 1.00 82.81 89 ASN A C 1
ATOM 752 O O . ASN A 1 89 ? -1.775 1.379 4.974 1.00 82.81 89 ASN A O 1
ATOM 756 N N . SER A 1 90 ? -2.296 2.390 3.053 1.00 89.62 90 SER A N 1
ATOM 757 C CA . SER A 1 90 ? -2.796 3.628 3.659 1.00 89.62 90 SER A CA 1
ATOM 758 C C . SER A 1 90 ? -3.556 4.461 2.629 1.00 89.62 90 SER A C 1
ATOM 760 O O . SER A 1 90 ? -3.388 4.255 1.428 1.00 89.62 90 SER A O 1
ATOM 762 N N . PHE A 1 91 ? -4.351 5.420 3.102 1.00 92.81 91 PHE A N 1
ATOM 763 C CA . PHE A 1 91 ? -5.079 6.375 2.269 1.00 92.81 91 PHE A CA 1
ATOM 764 C C . PHE A 1 91 ? -5.323 7.684 3.044 1.00 92.81 91 PHE A C 1
ATOM 766 O O . PHE A 1 91 ? -5.353 7.673 4.280 1.00 92.81 91 PHE A O 1
ATOM 773 N N . SER A 1 92 ? -5.499 8.819 2.359 1.00 92.75 92 SER A N 1
ATOM 774 C CA . SER A 1 92 ? -5.852 10.087 3.016 1.00 92.75 92 SER A CA 1
ATOM 775 C C . SER A 1 92 ? -7.313 10.114 3.452 1.00 92.75 92 SER A C 1
ATOM 777 O O . SER A 1 92 ? -8.198 9.610 2.768 1.00 92.75 92 SER A O 1
ATOM 779 N N . LYS A 1 93 ? -7.602 10.807 4.558 1.00 91.19 93 LYS A N 1
ATOM 780 C CA . LYS A 1 93 ? -8.984 11.007 5.026 1.00 91.19 93 LYS A CA 1
ATOM 781 C C . LYS A 1 93 ? -9.826 11.862 4.076 1.00 91.19 93 LYS A C 1
ATOM 783 O O . LYS A 1 93 ? -11.040 11.724 4.084 1.00 91.19 93 LYS A O 1
ATOM 788 N N . THR A 1 94 ? -9.197 12.769 3.327 1.00 91.94 94 THR A N 1
ATOM 789 C CA . THR A 1 94 ? -9.884 13.710 2.422 1.00 91.94 94 THR A CA 1
ATOM 790 C C . THR A 1 94 ? -9.792 13.307 0.956 1.00 91.94 94 THR A C 1
ATOM 792 O O . THR A 1 94 ? -10.695 13.613 0.191 1.00 91.94 94 THR A O 1
ATOM 795 N N . ASP A 1 95 ? -8.694 12.658 0.574 1.00 93.50 95 ASP A N 1
ATOM 796 C CA . ASP A 1 95 ? -8.438 12.161 -0.777 1.00 93.50 95 ASP A CA 1
ATOM 797 C C . ASP A 1 95 ? -8.082 10.675 -0.689 1.00 93.50 95 ASP A C 1
ATOM 799 O O . ASP A 1 95 ? -6.932 10.296 -0.460 1.00 93.50 95 ASP A O 1
ATOM 803 N N . HIS A 1 96 ? -9.098 9.828 -0.799 1.00 92.56 96 HIS A N 1
ATOM 804 C CA . HIS A 1 96 ? -8.950 8.386 -0.637 1.00 92.56 96 HIS A CA 1
ATOM 805 C C . HIS A 1 96 ? -8.033 7.738 -1.682 1.00 92.56 96 HIS A C 1
ATOM 807 O O . HIS A 1 96 ? -7.595 6.606 -1.468 1.00 92.56 96 HIS A O 1
ATOM 813 N N . ASP A 1 97 ? -7.686 8.451 -2.758 1.00 90.75 97 ASP A N 1
ATOM 814 C CA . ASP A 1 97 ? -6.754 7.957 -3.761 1.00 90.75 97 ASP A CA 1
ATOM 815 C C . ASP A 1 97 ? -5.280 8.208 -3.407 1.00 90.75 97 ASP A C 1
ATOM 817 O O . ASP A 1 97 ? -4.394 7.445 -3.816 1.00 90.75 97 ASP A O 1
ATOM 821 N N . ALA A 1 98 ? -5.018 9.196 -2.549 1.00 92.62 98 ALA A N 1
ATOM 822 C CA . ALA A 1 98 ? -3.681 9.557 -2.105 1.00 92.62 98 ALA A CA 1
ATOM 823 C C . ALA A 1 98 ? -3.177 8.629 -0.995 1.00 92.62 98 ALA A C 1
ATOM 825 O O . ALA A 1 98 ? -3.862 8.374 -0.003 1.00 92.62 98 ALA A O 1
ATOM 826 N N . THR A 1 99 ? -1.921 8.196 -1.104 1.00 92.50 99 THR A N 1
ATOM 827 C CA . THR A 1 99 ? -1.274 7.314 -0.119 1.00 92.50 99 THR A CA 1
ATOM 828 C C . THR A 1 99 ? -0.299 8.109 0.739 1.00 92.50 99 THR A C 1
ATOM 830 O O . THR A 1 99 ? 0.349 9.042 0.263 1.00 92.50 99 THR A O 1
ATOM 833 N N . PHE A 1 100 ? -0.173 7.761 2.021 1.00 91.00 100 PHE A N 1
ATOM 834 C CA . PHE A 1 100 ? 0.812 8.395 2.891 1.00 91.00 100 PHE A CA 1
ATOM 835 C C . PHE A 1 100 ? 2.224 7.949 2.512 1.00 91.00 100 PHE A C 1
ATOM 837 O O . PHE A 1 100 ? 2.580 6.778 2.625 1.00 91.00 100 PHE A O 1
ATOM 844 N N . MET A 1 101 ? 3.045 8.906 2.092 1.00 89.62 101 MET A N 1
ATOM 845 C CA . MET A 1 101 ? 4.414 8.672 1.645 1.00 89.62 101 MET A CA 1
ATOM 846 C C . MET A 1 101 ? 5.366 9.724 2.207 1.00 89.62 101 MET A C 1
ATOM 848 O O . MET A 1 101 ? 4.963 10.798 2.665 1.00 89.62 101 MET A O 1
ATOM 852 N N . ARG A 1 102 ? 6.659 9.397 2.221 1.00 87.62 102 ARG A N 1
ATOM 853 C CA . ARG A 1 102 ? 7.688 10.333 2.664 1.00 87.62 102 ARG A CA 1
ATOM 854 C C . ARG A 1 102 ? 7.979 11.309 1.533 1.00 87.62 102 ARG A C 1
ATOM 856 O O . ARG A 1 102 ? 8.483 10.916 0.487 1.00 87.62 102 ARG A O 1
ATOM 863 N N . MET A 1 103 ? 7.698 12.584 1.763 1.00 85.88 103 MET A N 1
ATOM 864 C CA . MET A 1 103 ? 7.937 13.618 0.757 1.00 85.88 103 MET A CA 1
ATOM 865 C C . MET A 1 103 ? 9.425 13.969 0.669 1.00 85.88 103 MET A C 1
ATOM 867 O O . MET A 1 103 ? 10.132 13.958 1.678 1.00 85.88 103 MET A O 1
ATOM 871 N N . LYS A 1 104 ? 9.887 14.355 -0.530 1.00 80.25 104 LYS A N 1
ATOM 872 C CA . LYS A 1 104 ? 11.240 14.915 -0.731 1.00 80.25 104 LYS A CA 1
ATOM 873 C C . LYS A 1 104 ? 11.444 16.185 0.102 1.00 80.25 104 LYS A C 1
ATOM 875 O O . LYS A 1 104 ? 12.503 16.393 0.685 1.00 80.25 104 LYS A O 1
ATOM 880 N N . GLU A 1 105 ? 10.391 16.989 0.217 1.00 71.44 105 GLU A N 1
ATOM 881 C CA . GLU A 1 105 ? 10.321 18.199 1.035 1.00 71.44 105 GLU A CA 1
ATOM 882 C C . GLU A 1 105 ? 10.057 17.892 2.521 1.00 71.44 105 GLU A C 1
ATOM 884 O O . GLU A 1 105 ? 9.149 18.441 3.152 1.00 71.44 105 GLU A O 1
ATOM 889 N N . ASP A 1 106 ? 10.863 17.012 3.114 1.00 69.62 106 ASP A N 1
ATOM 890 C CA . ASP A 1 106 ? 10.916 16.806 4.565 1.00 69.62 106 ASP A CA 1
ATOM 891 C C . ASP A 1 106 ? 11.755 17.928 5.207 1.00 69.62 106 ASP A C 1
ATOM 893 O O . ASP A 1 106 ? 12.835 17.705 5.757 1.00 69.62 106 ASP A O 1
ATOM 897 N N . HIS A 1 107 ? 11.277 19.174 5.078 1.00 60.62 107 HIS A N 1
ATOM 898 C CA . HIS A 1 107 ? 11.955 20.384 5.571 1.00 60.62 107 HIS A CA 1
ATOM 899 C C . HIS A 1 107 ? 12.272 20.298 7.070 1.00 60.62 107 HIS A C 1
ATOM 901 O O . HIS A 1 107 ? 13.311 20.772 7.522 1.00 60.62 107 HIS A O 1
ATOM 907 N N . MET A 1 108 ? 11.380 19.658 7.830 1.00 69.81 108 MET A N 1
ATOM 908 C CA . MET A 1 108 ? 11.495 19.470 9.278 1.00 69.81 108 MET A CA 1
ATOM 909 C C . MET A 1 108 ? 12.374 18.263 9.650 1.00 69.81 108 MET A C 1
ATOM 911 O O . MET A 1 108 ? 12.668 18.081 10.829 1.00 69.81 108 MET A O 1
ATOM 915 N N . ARG A 1 109 ? 12.778 17.433 8.670 1.00 70.19 109 ARG A N 1
ATOM 916 C CA . ARG A 1 109 ? 13.502 16.157 8.844 1.00 70.19 109 ARG A CA 1
ATOM 917 C C . ARG A 1 109 ? 12.885 15.238 9.900 1.00 70.19 109 ARG A C 1
ATOM 919 O O . ARG A 1 109 ? 13.587 14.432 10.509 1.00 70.19 109 ARG A O 1
ATOM 926 N N . ASN A 1 110 ? 11.582 15.363 10.132 1.00 80.62 110 ASN A N 1
ATOM 927 C CA . ASN A 1 110 ? 10.869 14.589 11.142 1.00 80.62 110 ASN A CA 1
ATOM 928 C C . ASN A 1 110 ? 10.305 13.284 10.564 1.00 80.62 110 ASN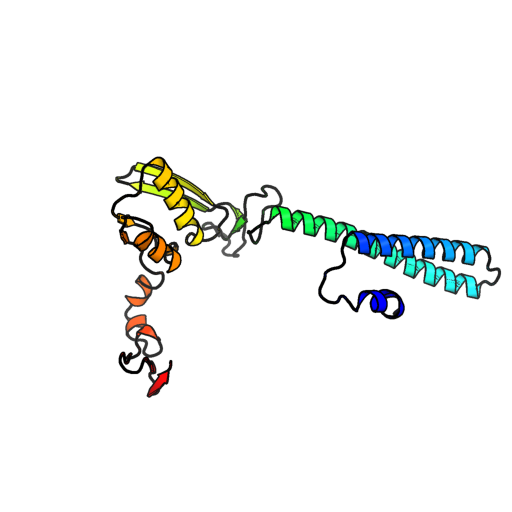 A C 1
ATOM 930 O O . ASN A 1 110 ? 9.713 12.502 11.302 1.00 80.62 110 ASN A O 1
ATOM 934 N N . GLY A 1 111 ? 10.492 13.040 9.259 1.00 77.94 111 GLY A N 1
ATOM 935 C CA . GLY A 1 111 ? 10.032 11.825 8.596 1.00 77.94 111 GLY A CA 1
ATOM 936 C C . GLY A 1 111 ? 8.511 11.716 8.524 1.00 77.94 111 GLY A C 1
ATOM 937 O O . GLY A 1 111 ? 7.997 10.616 8.332 1.00 77.94 111 GLY A O 1
ATOM 938 N N . GLN A 1 112 ? 7.783 12.825 8.692 1.00 86.38 112 GLN A N 1
ATOM 939 C CA . GLN A 1 112 ? 6.328 12.810 8.660 1.00 86.38 112 GLN A CA 1
ATOM 940 C C . GLN A 1 112 ? 5.832 12.424 7.263 1.00 86.38 112 GLN A C 1
ATOM 942 O O . GLN A 1 112 ? 6.130 13.096 6.272 1.00 86.38 112 GLN A O 1
ATOM 947 N N . LEU A 1 113 ? 5.044 11.350 7.197 1.00 89.44 113 LEU A N 1
ATOM 948 C CA . LEU A 1 113 ? 4.368 10.953 5.970 1.00 89.44 113 LEU A CA 1
ATOM 949 C C . LEU A 1 113 ? 3.264 11.959 5.651 1.00 89.44 113 LEU A C 1
ATOM 951 O O . LEU A 1 113 ? 2.521 12.390 6.538 1.00 89.44 113 LEU A O 1
ATOM 955 N N . LYS A 1 114 ? 3.139 12.308 4.377 1.00 90.12 114 LYS A N 1
ATOM 956 C CA . LYS A 1 114 ? 2.052 13.145 3.873 1.00 90.12 114 LYS A CA 1
ATOM 957 C C . LYS A 1 114 ? 1.321 12.384 2.773 1.00 90.12 114 LYS A C 1
ATOM 959 O O . LYS A 1 114 ? 1.962 11.602 2.070 1.00 90.12 114 LYS A O 1
ATOM 964 N N . PRO A 1 115 ? -0.001 12.569 2.642 1.00 92.62 115 PRO A N 1
ATOM 965 C CA . PRO A 1 115 ? -0.723 11.992 1.527 1.00 92.62 115 PRO A CA 1
ATOM 966 C C . PRO A 1 115 ? -0.215 12.632 0.237 1.00 92.62 115 PRO A C 1
ATOM 968 O O . PRO A 1 115 ? -0.056 13.853 0.164 1.00 92.62 115 PRO A O 1
ATOM 971 N N . GLY A 1 116 ? 0.070 11.806 -0.756 1.00 92.44 116 GLY A N 1
ATOM 972 C CA . GLY A 1 116 ? 0.560 12.269 -2.038 1.00 92.44 116 GLY A CA 1
ATOM 973 C C . GLY A 1 116 ? 0.451 11.196 -3.104 1.00 92.44 116 GLY A C 1
ATOM 974 O O . GLY A 1 116 ? -0.087 10.110 -2.875 1.00 92.44 116 GLY A O 1
ATOM 975 N N . TYR A 1 117 ? 1.000 11.540 -4.259 1.00 93.19 117 TYR A N 1
ATOM 976 C CA . TYR A 1 117 ? 1.132 10.659 -5.400 1.00 93.19 117 TYR A CA 1
ATOM 977 C C . TYR A 1 117 ? 2.560 10.713 -5.914 1.00 93.19 117 TYR A C 1
ATOM 979 O O . TYR A 1 117 ? 3.228 11.749 -5.832 1.00 93.19 117 TYR A O 1
ATOM 987 N N . ASN A 1 118 ? 2.999 9.600 -6.476 1.00 92.50 118 ASN A N 1
ATOM 988 C CA . ASN A 1 118 ? 4.240 9.511 -7.206 1.00 92.50 118 ASN A CA 1
ATOM 989 C C . ASN A 1 118 ? 3.959 9.727 -8.697 1.00 92.50 118 ASN A C 1
ATOM 991 O O . ASN A 1 118 ? 3.236 8.948 -9.318 1.00 92.50 118 ASN A O 1
ATOM 995 N N . ILE A 1 119 ? 4.476 10.823 -9.249 1.00 93.50 119 ILE A N 1
ATOM 996 C CA . ILE A 1 119 ? 4.285 11.177 -10.657 1.00 93.50 119 ILE A CA 1
ATOM 997 C C . ILE A 1 119 ? 5.468 10.634 -11.445 1.00 93.50 119 ILE A C 1
ATOM 999 O O . ILE A 1 119 ? 6.599 11.059 -11.212 1.00 93.50 119 ILE A O 1
ATOM 1003 N N . GLN A 1 120 ? 5.182 9.770 -12.415 1.00 95.19 120 GLN A N 1
ATOM 1004 C CA . GLN A 1 120 ? 6.170 9.290 -13.371 1.00 95.19 120 GLN A CA 1
ATOM 1005 C C . GLN A 1 120 ? 6.075 10.048 -14.682 1.00 95.19 120 GLN A C 1
ATOM 1007 O O . GLN A 1 120 ? 4.992 10.434 -15.124 1.00 95.19 120 GLN A O 1
ATOM 1012 N N . LEU A 1 121 ? 7.233 10.277 -15.292 1.00 95.12 121 LEU A N 1
ATOM 1013 C CA . LEU A 1 121 ? 7.379 11.044 -16.519 1.00 95.12 121 LEU A CA 1
ATOM 1014 C C . LEU A 1 121 ? 8.382 10.338 -17.430 1.00 95.12 121 LEU A C 1
ATOM 1016 O O . LEU A 1 121 ? 9.530 10.127 -17.046 1.00 95.12 121 LEU A O 1
ATOM 1020 N N . ALA A 1 122 ? 7.950 10.016 -18.643 1.00 95.00 122 ALA A N 1
ATOM 1021 C CA . ALA A 1 122 ? 8.797 9.501 -19.704 1.00 95.00 122 ALA A CA 1
ATOM 1022 C C . ALA A 1 122 ? 9.179 10.643 -20.639 1.00 95.00 122 ALA A C 1
ATOM 1024 O O . ALA A 1 122 ? 8.327 11.427 -21.073 1.00 95.00 122 ALA A O 1
ATOM 1025 N N . THR A 1 123 ? 10.465 10.726 -20.963 1.00 94.50 123 THR A N 1
ATOM 1026 C CA . THR A 1 123 ? 11.000 11.782 -21.816 1.00 94.50 123 THR A CA 1
ATOM 1027 C C . THR A 1 123 ? 11.954 11.221 -22.851 1.00 94.50 123 THR A C 1
ATOM 1029 O O . THR A 1 123 ? 12.762 10.356 -22.528 1.00 94.50 123 THR A O 1
ATOM 1032 N N . GLU A 1 124 ? 11.934 11.790 -24.049 1.00 93.25 124 GLU A N 1
ATOM 1033 C CA . GLU A 1 124 ? 12.871 11.477 -25.124 1.00 93.25 124 GLU A CA 1
ATOM 1034 C C . GLU A 1 124 ? 13.267 12.774 -25.830 1.00 93.25 124 GLU A C 1
ATOM 1036 O O . GLU A 1 124 ? 12.414 13.607 -26.124 1.00 93.25 124 GLU A O 1
ATOM 1041 N N . ASN A 1 125 ? 14.562 12.977 -26.090 1.00 90.50 125 ASN A N 1
ATOM 1042 C CA . ASN A 1 125 ? 15.070 14.140 -26.833 1.00 90.50 125 ASN A CA 1
ATOM 1043 C C . ASN A 1 125 ? 14.526 15.501 -26.341 1.00 90.50 125 ASN A C 1
ATOM 1045 O O . ASN A 1 125 ? 14.236 16.381 -27.144 1.00 90.50 125 ASN A O 1
ATOM 1049 N N . GLN A 1 126 ? 14.423 15.683 -25.016 1.00 91.06 126 GLN A N 1
ATOM 1050 C CA . GLN A 1 126 ? 13.862 16.872 -24.338 1.00 91.06 126 GLN A CA 1
ATOM 1051 C C . GLN A 1 126 ? 12.336 17.049 -24.447 1.00 91.06 126 GLN A C 1
ATOM 1053 O O . GLN A 1 126 ? 11.804 18.048 -23.965 1.00 91.06 126 GLN A O 1
ATOM 1058 N N . PHE A 1 127 ? 11.618 16.078 -25.009 1.00 92.56 127 PHE A N 1
ATOM 1059 C CA . PHE A 1 127 ? 10.159 16.057 -25.047 1.00 92.56 127 PHE A CA 1
ATOM 1060 C C . PHE A 1 127 ? 9.597 15.149 -23.958 1.00 92.56 127 PHE A C 1
ATOM 1062 O O . PHE A 1 127 ? 10.137 14.079 -23.694 1.00 92.56 127 PHE A O 1
ATOM 1069 N N . ALA A 1 128 ? 8.489 15.566 -23.344 1.00 93.50 128 ALA A N 1
ATOM 1070 C CA . ALA A 1 128 ? 7.679 14.695 -22.503 1.00 93.50 128 ALA A CA 1
ATOM 1071 C C . ALA A 1 128 ? 6.774 13.840 -23.397 1.00 93.50 128 ALA A C 1
ATOM 1073 O O . ALA A 1 128 ? 5.952 14.380 -24.136 1.00 93.50 128 ALA A O 1
ATOM 1074 N N . LEU A 1 129 ? 6.937 12.522 -23.325 1.00 92.81 129 LEU A N 1
ATOM 1075 C CA . LEU A 1 129 ? 6.182 11.567 -24.136 1.00 92.81 129 LEU A CA 1
ATOM 1076 C C . LEU A 1 129 ? 4.942 11.056 -23.408 1.00 92.81 129 LEU A C 1
ATOM 1078 O O . LEU A 1 129 ? 3.865 10.942 -23.989 1.00 92.81 129 LEU A O 1
ATOM 1082 N N . ALA A 1 130 ? 5.091 10.756 -22.120 1.00 94.62 130 ALA A N 1
ATOM 1083 C CA . ALA A 1 130 ? 4.019 10.229 -21.296 1.00 94.62 130 ALA A CA 1
ATOM 1084 C C . ALA A 1 130 ? 4.226 10.613 -19.837 1.00 94.62 130 ALA A C 1
ATOM 1086 O O . ALA A 1 130 ? 5.351 10.818 -19.385 1.00 94.62 130 ALA A O 1
ATOM 1087 N N . TYR A 1 131 ? 3.131 10.672 -19.093 1.00 95.50 131 TYR A N 1
ATOM 1088 C CA . TYR A 1 131 ? 3.154 10.810 -17.649 1.00 95.50 131 TYR A CA 1
ATOM 1089 C C . TYR A 1 131 ? 2.063 9.941 -17.038 1.00 95.50 131 TYR A C 1
ATOM 1091 O O . TYR A 1 131 ? 1.055 9.641 -17.691 1.00 95.50 131 TYR A O 1
ATOM 1099 N N . ASP A 1 132 ? 2.264 9.555 -15.787 1.00 95.69 132 ASP A N 1
ATOM 1100 C CA . ASP A 1 132 ? 1.227 8.902 -15.007 1.00 95.69 132 ASP A CA 1
ATOM 1101 C C . ASP A 1 132 ? 1.369 9.176 -13.513 1.00 95.69 132 ASP A C 1
ATOM 1103 O O . ASP A 1 132 ? 2.404 9.646 -13.040 1.00 95.69 132 ASP A O 1
ATOM 1107 N N . CYS A 1 133 ? 0.293 8.919 -12.782 1.00 94.69 133 CYS A N 1
ATOM 1108 C CA . CYS A 1 133 ? 0.165 9.224 -11.371 1.00 94.69 133 CYS A CA 1
ATOM 1109 C C . CYS A 1 133 ? -0.113 7.936 -10.598 1.00 94.69 133 CYS A C 1
ATOM 1111 O O . CYS A 1 133 ? -1.122 7.275 -10.834 1.00 94.69 133 CYS A O 1
ATOM 1113 N N . PHE A 1 134 ? 0.767 7.594 -9.661 1.00 93.62 134 PHE A N 1
ATOM 1114 C CA . PHE A 1 134 ? 0.673 6.357 -8.899 1.00 93.62 134 PHE A CA 1
ATOM 1115 C C . PHE A 1 134 ? 0.512 6.623 -7.402 1.00 93.62 134 PHE A C 1
ATOM 1117 O O . PHE A 1 134 ? 1.167 7.508 -6.848 1.00 93.62 134 PHE A O 1
ATOM 1124 N N . PRO A 1 135 ? -0.294 5.814 -6.698 1.00 91.94 135 PRO A N 1
ATOM 1125 C CA . PRO A 1 135 ? -0.371 5.860 -5.241 1.00 91.94 135 PRO A CA 1
ATOM 1126 C C . PRO A 1 135 ? 0.870 5.238 -4.567 1.00 91.94 135 PRO A C 1
ATOM 1128 O O . PRO A 1 135 ? 1.038 5.328 -3.354 1.00 91.94 135 PRO A O 1
ATOM 1131 N N . ASN A 1 136 ? 1.753 4.579 -5.323 1.00 92.12 136 ASN A N 1
ATOM 1132 C CA . ASN A 1 136 ? 2.901 3.852 -4.789 1.00 92.12 136 ASN A CA 1
ATOM 1133 C C . ASN A 1 136 ? 3.984 4.806 -4.248 1.00 92.12 136 ASN A C 1
ATOM 1135 O O . ASN A 1 136 ? 4.480 5.646 -4.996 1.00 92.12 136 ASN A O 1
ATOM 1139 N N . PRO A 1 137 ? 4.441 4.638 -2.991 1.00 88.50 137 PRO A N 1
ATOM 1140 C CA . PRO A 1 137 ? 5.504 5.476 -2.426 1.00 88.50 137 PRO A CA 1
ATOM 1141 C C . PRO A 1 137 ? 6.883 5.312 -3.083 1.00 88.50 137 PRO A C 1
ATOM 1143 O O . PRO A 1 137 ? 7.736 6.179 -2.914 1.00 88.50 137 PRO A O 1
ATOM 1146 N N . THR A 1 138 ? 7.131 4.189 -3.762 1.00 89.38 138 THR A N 1
ATOM 1147 C CA . THR A 1 138 ? 8.413 3.853 -4.402 1.00 89.38 138 THR A CA 1
ATOM 1148 C C . THR A 1 138 ? 8.219 3.560 -5.885 1.00 89.38 138 THR A C 1
ATOM 1150 O O . THR A 1 138 ? 7.192 3.004 -6.275 1.00 89.38 138 THR A O 1
ATOM 1153 N N . ASP A 1 139 ? 9.235 3.869 -6.689 1.00 92.56 139 ASP A N 1
ATOM 1154 C CA . ASP A 1 139 ? 9.180 3.807 -8.158 1.00 92.56 139 ASP A CA 1
ATOM 1155 C C . ASP A 1 139 ? 9.149 2.373 -8.716 1.00 92.56 139 ASP A C 1
ATOM 1157 O O . ASP A 1 139 ? 8.595 2.111 -9.778 1.00 92.56 139 ASP A O 1
ATOM 1161 N N . THR A 1 140 ? 9.677 1.399 -7.972 1.00 92.94 140 THR A N 1
ATOM 1162 C CA . THR A 1 140 ? 9.837 0.015 -8.447 1.00 92.94 140 THR A CA 1
ATOM 1163 C C . THR A 1 140 ? 8.542 -0.597 -8.985 1.00 92.94 140 THR A C 1
ATOM 1165 O O . THR A 1 140 ? 8.534 -1.148 -10.077 1.00 92.94 140 THR A O 1
ATOM 1168 N N . ARG A 1 141 ? 7.429 -0.460 -8.251 1.00 93.31 141 ARG A N 1
ATOM 1169 C CA . ARG A 1 141 ? 6.133 -1.055 -8.631 1.00 93.31 141 ARG A CA 1
ATOM 1170 C C . ARG A 1 141 ? 5.357 -0.234 -9.658 1.00 93.31 141 ARG A C 1
ATOM 1172 O O . ARG A 1 141 ? 4.320 -0.685 -10.125 1.00 93.31 141 ARG A O 1
ATOM 1179 N N . THR A 1 142 ? 5.812 0.979 -9.967 1.00 95.31 142 THR A N 1
ATOM 1180 C CA . THR A 1 142 ? 5.157 1.825 -10.971 1.00 95.31 142 THR A CA 1
ATOM 1181 C C . THR A 1 142 ? 5.699 1.566 -12.368 1.00 95.31 142 THR A C 1
ATOM 1183 O O . THR A 1 142 ? 5.089 2.009 -13.329 1.00 95.31 142 THR A O 1
ATOM 1186 N N . PHE A 1 143 ? 6.828 0.861 -12.489 1.00 96.25 143 PHE A N 1
ATOM 1187 C CA . PHE A 1 143 ? 7.544 0.683 -13.748 1.00 96.25 143 PHE A CA 1
ATOM 1188 C C . PHE A 1 143 ? 6.725 -0.041 -14.813 1.00 96.25 143 PHE A C 1
ATOM 1190 O O . PHE A 1 143 ? 6.407 0.552 -15.837 1.00 96.25 143 PHE A O 1
ATOM 1197 N N . ILE A 1 144 ? 6.350 -1.294 -14.541 1.00 96.62 144 ILE A N 1
ATOM 1198 C CA . ILE A 1 144 ? 5.641 -2.155 -15.492 1.00 96.62 144 ILE A CA 1
ATOM 1199 C C . ILE A 1 144 ? 4.309 -1.519 -15.917 1.00 96.62 144 ILE A C 1
ATOM 1201 O O . ILE A 1 144 ? 4.145 -1.276 -17.112 1.00 96.62 144 ILE A O 1
ATOM 1205 N N . PRO A 1 145 ? 3.419 -1.091 -14.991 1.00 96.31 145 PRO A N 1
ATOM 1206 C CA . PRO A 1 145 ? 2.171 -0.439 -15.391 1.00 96.31 145 PRO A CA 1
ATOM 1207 C C . PRO A 1 145 ? 2.385 0.838 -16.219 1.00 96.31 145 PRO A C 1
ATOM 1209 O O . PRO A 1 145 ? 1.570 1.182 -17.076 1.00 96.31 145 PRO A O 1
ATOM 1212 N N . PHE A 1 146 ? 3.472 1.574 -15.963 1.00 96.69 146 PHE A N 1
ATOM 1213 C CA . PHE A 1 146 ? 3.795 2.776 -16.723 1.00 96.69 146 PHE A CA 1
ATOM 1214 C C . PHE A 1 146 ? 4.275 2.447 -18.140 1.00 96.69 146 PHE A C 1
ATOM 1216 O O . PHE A 1 146 ? 3.848 3.113 -19.084 1.00 96.69 146 PHE A O 1
ATOM 1223 N N . LEU A 1 147 ? 5.106 1.412 -18.306 1.00 96.44 147 LEU A N 1
ATOM 1224 C CA . LEU A 1 147 ? 5.563 0.950 -19.616 1.00 96.44 147 LEU A CA 1
ATOM 1225 C C . LEU A 1 147 ? 4.410 0.416 -20.467 1.00 96.44 147 LEU A C 1
ATOM 1227 O O . LEU A 1 147 ? 4.269 0.866 -21.599 1.00 96.44 147 LEU A O 1
ATOM 1231 N N . GLU A 1 148 ? 3.524 -0.416 -19.916 1.00 96.12 148 GLU A N 1
ATOM 1232 C CA . GLU A 1 148 ? 2.329 -0.919 -20.622 1.00 96.12 148 GLU A CA 1
ATOM 1233 C C . GLU A 1 148 ? 1.453 0.233 -21.154 1.00 96.12 148 GLU A C 1
ATOM 1235 O O . GLU A 1 148 ? 0.921 0.222 -22.273 1.00 96.12 148 GLU A O 1
ATOM 1240 N N . LYS A 1 149 ? 1.322 1.300 -20.358 1.00 95.12 149 LYS A N 1
ATOM 1241 C CA . LYS A 1 149 ? 0.571 2.498 -20.748 1.00 95.12 149 LYS A CA 1
ATOM 1242 C C . LYS A 1 149 ? 1.264 3.313 -21.841 1.00 95.12 149 LYS A C 1
ATOM 1244 O O . LYS A 1 149 ? 0.579 3.977 -22.621 1.00 95.12 149 LYS A O 1
ATOM 1249 N N . ILE A 1 150 ? 2.594 3.319 -21.880 1.00 94.94 150 ILE A N 1
ATOM 1250 C CA . ILE A 1 150 ? 3.368 3.964 -22.948 1.00 94.94 150 ILE A CA 1
ATOM 1251 C C . ILE A 1 150 ? 3.261 3.136 -24.226 1.00 94.94 150 ILE A C 1
ATOM 1253 O O . ILE A 1 150 ? 2.911 3.677 -25.277 1.00 94.94 150 ILE A O 1
ATOM 1257 N N . GLU A 1 151 ? 3.482 1.828 -24.115 1.00 94.94 151 GLU A N 1
ATOM 1258 C CA . GLU A 1 151 ? 3.441 0.876 -25.218 1.00 94.94 151 GLU A CA 1
ATOM 1259 C C . GLU A 1 151 ? 2.106 0.930 -25.957 1.00 94.94 151 GLU A C 1
ATOM 1261 O O . GLU A 1 151 ? 2.070 1.135 -27.169 1.00 94.94 151 GLU A O 1
ATOM 1266 N N . SER A 1 152 ? 1.000 0.882 -25.209 1.00 94.19 152 SER A N 1
ATOM 1267 C CA . SER A 1 152 ? -0.357 0.955 -25.766 1.00 94.19 152 SER A CA 1
ATOM 1268 C C . SER A 1 152 ? -0.675 2.257 -26.513 1.00 94.19 152 SER A C 1
ATOM 1270 O O . SER A 1 152 ? -1.658 2.306 -27.255 1.00 94.19 152 SER A O 1
ATOM 1272 N N . LYS A 1 153 ? 0.118 3.322 -26.334 1.00 91.69 153 LYS A N 1
ATOM 1273 C CA . LYS A 1 153 ? -0.115 4.631 -26.964 1.00 91.69 153 LYS A CA 1
ATOM 1274 C C . LYS A 1 153 ? 0.846 4.939 -28.100 1.00 91.69 153 LYS A C 1
ATOM 1276 O O . LYS A 1 153 ? 0.408 5.452 -29.127 1.00 91.69 153 LYS A O 1
ATOM 1281 N N . ILE A 1 154 ? 2.138 4.716 -27.882 1.00 92.38 154 ILE A N 1
ATOM 1282 C CA . ILE A 1 154 ? 3.204 5.166 -28.788 1.00 92.38 154 ILE A CA 1
ATOM 1283 C C . ILE A 1 154 ? 4.258 4.088 -29.072 1.00 92.38 154 ILE A C 1
ATOM 1285 O O . ILE A 1 154 ? 5.153 4.337 -29.875 1.00 92.38 154 ILE A O 1
ATOM 1289 N N . GLY A 1 155 ? 4.139 2.903 -28.464 1.00 92.88 155 GLY A N 1
ATOM 1290 C CA . GLY A 1 155 ? 5.165 1.863 -28.504 1.00 92.88 155 GLY A CA 1
ATOM 1291 C C . GLY A 1 155 ? 6.326 2.129 -27.541 1.00 92.88 155 GLY A C 1
ATOM 1292 O O . GLY A 1 155 ? 6.463 3.222 -26.985 1.00 92.88 155 GLY A O 1
ATOM 1293 N N . LEU A 1 156 ? 7.153 1.106 -27.323 1.00 95.00 156 LEU A N 1
ATOM 1294 C CA . LEU A 1 156 ? 8.364 1.212 -26.510 1.00 95.00 156 LEU A CA 1
ATOM 1295 C C . LEU A 1 156 ? 9.599 1.466 -27.389 1.00 95.00 156 LEU A C 1
ATOM 1297 O O . LEU A 1 156 ? 9.678 0.956 -28.508 1.00 95.00 156 LEU A O 1
ATOM 1301 N N . PRO A 1 157 ? 10.570 2.264 -26.911 1.00 93.56 157 PRO A N 1
ATOM 1302 C CA . PRO A 1 157 ? 11.828 2.480 -27.618 1.00 93.56 157 PRO A CA 1
ATOM 1303 C C . PRO A 1 157 ? 12.749 1.260 -27.496 1.00 93.56 157 PRO A C 1
ATOM 1305 O O . PRO A 1 157 ? 12.611 0.457 -26.580 1.00 93.56 157 PRO A O 1
ATOM 1308 N N . GLU A 1 158 ? 13.776 1.173 -28.344 1.00 94.88 158 GLU A N 1
ATOM 1309 C CA . GLU A 1 158 ? 14.798 0.113 -28.260 1.00 94.88 158 GLU A CA 1
ATOM 1310 C C . GLU A 1 158 ? 15.487 0.067 -26.886 1.00 94.88 158 GLU A C 1
ATOM 1312 O O . GLU A 1 158 ? 15.832 -1.000 -26.394 1.00 94.88 158 GLU A O 1
ATOM 1317 N N . ASN A 1 159 ? 15.682 1.219 -26.239 1.00 95.94 159 ASN A N 1
ATOM 1318 C CA . ASN A 1 159 ? 16.368 1.313 -24.955 1.00 95.94 159 ASN A CA 1
ATOM 1319 C C . ASN A 1 159 ? 15.491 2.013 -23.920 1.00 95.94 159 ASN A C 1
ATOM 1321 O O . ASN A 1 159 ? 15.125 3.177 -24.093 1.00 95.94 159 ASN A O 1
ATOM 1325 N N . ILE A 1 160 ? 15.224 1.333 -22.806 1.00 95.88 160 ILE A N 1
ATOM 1326 C CA . ILE A 1 160 ? 14.487 1.898 -21.675 1.00 95.88 160 ILE A CA 1
ATOM 1327 C C . ILE A 1 160 ? 15.491 2.296 -20.600 1.00 95.88 160 ILE A C 1
ATOM 1329 O O . ILE A 1 160 ? 16.080 1.454 -19.924 1.00 95.88 160 ILE A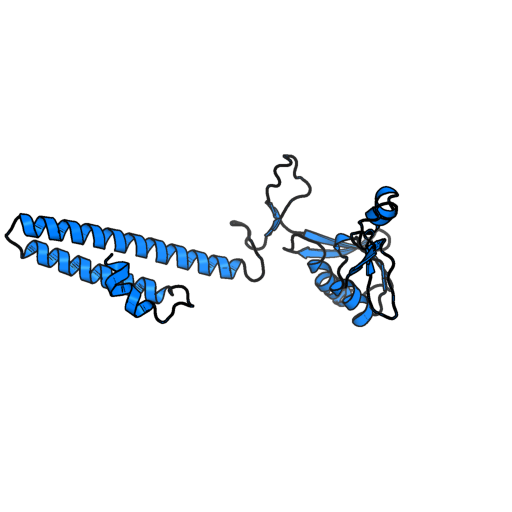 O 1
ATOM 1333 N N . VAL A 1 161 ? 15.694 3.603 -20.445 1.00 95.50 161 VAL A N 1
ATOM 1334 C CA . VAL A 1 161 ? 16.606 4.168 -19.445 1.00 95.50 161 VAL A CA 1
ATOM 1335 C C . VAL A 1 161 ? 15.802 4.621 -18.234 1.00 95.50 161 VAL A C 1
ATOM 1337 O O . VAL A 1 161 ? 14.885 5.429 -18.369 1.00 95.50 161 VAL A O 1
ATOM 1340 N N . ALA A 1 162 ? 16.171 4.146 -17.046 1.00 94.94 162 ALA A N 1
ATOM 1341 C CA . ALA A 1 162 ? 15.516 4.537 -15.801 1.00 94.94 162 ALA A CA 1
ATOM 1342 C C . ALA A 1 162 ? 16.518 4.674 -14.647 1.00 94.94 162 ALA A C 1
ATOM 1344 O O . ALA A 1 162 ? 17.672 4.241 -14.730 1.00 94.94 162 ALA A O 1
ATOM 1345 N N . ASP A 1 163 ? 16.087 5.314 -13.560 1.00 92.94 163 ASP A N 1
ATOM 1346 C CA . ASP A 1 163 ? 16.901 5.433 -12.354 1.00 92.94 163 ASP A CA 1
ATOM 1347 C C . ASP A 1 163 ? 16.973 4.119 -11.554 1.00 92.94 163 ASP A C 1
ATOM 1349 O O . ASP A 1 163 ? 16.232 3.167 -11.784 1.00 92.94 163 ASP A O 1
ATOM 1353 N N . ALA A 1 164 ? 17.867 4.074 -10.565 1.00 92.50 164 ALA A N 1
ATOM 1354 C CA . ALA A 1 164 ? 18.060 2.877 -9.751 1.00 92.50 164 ALA A CA 1
ATOM 1355 C C . ALA A 1 164 ? 16.879 2.535 -8.821 1.00 92.50 164 ALA A C 1
ATOM 1357 O O . ALA A 1 164 ? 16.850 1.442 -8.256 1.00 92.50 164 ALA A O 1
ATOM 1358 N N . GLY A 1 165 ? 15.916 3.443 -8.635 1.00 91.81 165 GLY A N 1
ATOM 1359 C CA . GLY A 1 165 ? 14.676 3.179 -7.903 1.00 91.81 165 GLY A CA 1
ATOM 1360 C C . GLY A 1 165 ? 13.777 2.176 -8.627 1.00 91.81 165 GLY A C 1
ATOM 1361 O O . GLY A 1 165 ? 13.035 1.433 -7.980 1.00 91.81 165 GLY A O 1
ATOM 1362 N N . TYR A 1 166 ? 13.916 2.079 -9.949 1.00 95.12 166 TYR A N 1
ATOM 1363 C CA . TYR A 1 166 ? 13.230 1.100 -10.786 1.00 95.12 166 TYR A CA 1
ATOM 1364 C C . TYR A 1 166 ? 13.906 -0.270 -10.843 1.00 95.12 166 TYR A C 1
ATOM 1366 O O . TYR A 1 166 ? 13.340 -1.199 -11.409 1.00 95.12 166 TYR A O 1
ATOM 1374 N N . ALA A 1 167 ? 15.095 -0.433 -10.261 1.00 94.12 167 ALA A N 1
ATOM 1375 C CA . ALA A 1 167 ? 15.800 -1.706 -10.301 1.00 94.12 167 ALA A CA 1
ATOM 1376 C C . ALA A 1 167 ? 15.107 -2.770 -9.431 1.00 94.12 167 ALA A C 1
ATOM 1378 O O . ALA A 1 167 ? 15.117 -2.682 -8.199 1.00 94.12 167 ALA A O 1
ATOM 1379 N N . SER A 1 168 ? 14.568 -3.800 -10.077 1.00 94.94 168 SER A N 1
ATOM 1380 C CA . SER A 1 168 ? 14.132 -5.065 -9.480 1.00 94.94 168 SER A CA 1
ATOM 1381 C C . SER A 1 168 ? 14.257 -6.177 -10.514 1.00 94.94 168 SER A C 1
ATOM 1383 O O . SER A 1 168 ? 14.143 -5.917 -11.707 1.00 94.94 168 SER A O 1
ATOM 1385 N N . GLU A 1 169 ? 14.475 -7.410 -10.056 1.00 94.69 169 GLU A N 1
ATOM 1386 C CA . GLU A 1 169 ? 14.481 -8.599 -10.920 1.00 94.69 169 GLU A CA 1
ATOM 1387 C C . GLU A 1 169 ? 13.222 -8.659 -11.792 1.00 94.69 169 GLU A C 1
ATOM 1389 O O . GLU A 1 169 ? 13.330 -8.754 -13.006 1.00 94.69 169 GLU A O 1
ATOM 1394 N N . GLU A 1 170 ? 12.052 -8.461 -11.182 1.00 95.81 170 GLU A N 1
ATOM 1395 C CA . GLU A 1 170 ? 10.757 -8.401 -11.868 1.00 95.81 170 GLU A CA 1
ATOM 1396 C C . GLU A 1 170 ? 10.745 -7.385 -13.024 1.00 95.81 170 GLU A C 1
ATOM 1398 O O . GLU A 1 170 ? 10.327 -7.714 -14.129 1.00 95.81 170 GLU A O 1
ATOM 1403 N N . ASN A 1 171 ? 11.272 -6.176 -12.807 1.00 96.38 171 ASN A N 1
ATOM 1404 C CA . ASN A 1 171 ? 11.321 -5.143 -13.840 1.00 96.38 171 ASN A CA 1
ATOM 1405 C C . ASN A 1 171 ? 12.338 -5.467 -14.944 1.00 96.38 171 ASN A C 1
ATOM 1407 O O . ASN A 1 171 ? 12.100 -5.133 -16.102 1.00 96.38 171 ASN A O 1
ATOM 1411 N N . TYR A 1 172 ? 13.469 -6.094 -14.604 1.00 95.44 172 TYR A N 1
ATOM 1412 C CA . TYR A 1 172 ? 14.455 -6.521 -15.597 1.00 95.44 172 TYR A CA 1
ATOM 1413 C C . TYR A 1 172 ? 13.907 -7.645 -16.476 1.00 95.44 172 TYR A C 1
ATOM 1415 O O . TYR A 1 172 ? 13.989 -7.534 -17.696 1.00 95.44 172 TYR A O 1
ATOM 1423 N N . CYS A 1 173 ? 13.328 -8.682 -15.865 1.00 96.62 173 CYS A N 1
ATOM 1424 C CA . CYS A 1 173 ? 12.705 -9.797 -16.574 1.00 96.62 173 CYS A CA 1
ATOM 1425 C C . CYS A 1 173 ? 11.580 -9.306 -17.475 1.00 96.62 173 CYS A C 1
ATOM 1427 O O . CYS A 1 173 ? 11.575 -9.634 -18.650 1.00 96.62 173 CYS A O 1
ATOM 1429 N N . TYR A 1 174 ? 10.697 -8.434 -16.980 1.00 97.12 174 TYR A N 1
ATOM 1430 C CA . TYR A 1 174 ? 9.622 -7.887 -17.804 1.00 97.12 174 TYR A CA 1
ATOM 1431 C C . TYR A 1 174 ? 10.146 -7.223 -19.085 1.00 97.12 174 TYR A C 1
ATOM 1433 O O . TYR A 1 174 ? 9.681 -7.532 -20.175 1.00 97.12 174 TYR A O 1
ATOM 1441 N N . VAL A 1 175 ? 11.153 -6.348 -18.987 1.00 96.62 175 VAL A N 1
ATOM 1442 C CA . VAL A 1 175 ? 11.686 -5.686 -20.187 1.00 96.62 175 VAL A CA 1
ATOM 1443 C C . VAL A 1 175 ? 12.385 -6.685 -21.116 1.00 96.62 175 VAL A C 1
ATOM 1445 O O . VAL A 1 175 ? 12.214 -6.591 -22.324 1.00 96.62 175 VAL A O 1
ATOM 1448 N N . LEU A 1 176 ? 13.156 -7.633 -20.580 1.00 96.31 176 LEU A N 1
ATOM 1449 C CA . LEU A 1 176 ? 13.919 -8.589 -21.393 1.00 96.31 176 LEU A CA 1
ATOM 1450 C C . LEU A 1 176 ? 13.054 -9.670 -22.053 1.00 96.31 176 LEU A C 1
ATOM 1452 O O . LEU A 1 176 ? 13.379 -10.104 -23.157 1.00 96.31 176 LEU A O 1
ATOM 1456 N N . ASP A 1 177 ? 12.003 -10.117 -21.368 1.00 96.25 177 ASP A N 1
ATOM 1457 C CA . ASP A 1 177 ? 11.217 -11.288 -21.756 1.00 96.25 177 ASP A CA 1
ATOM 1458 C C . ASP A 1 177 ? 9.905 -10.896 -22.453 1.00 96.25 177 ASP A C 1
ATOM 1460 O O . ASP A 1 177 ? 9.469 -11.594 -23.368 1.00 96.25 177 ASP A O 1
ATOM 1464 N N . GLU A 1 178 ? 9.288 -9.777 -22.054 1.00 95.19 178 GLU A N 1
ATOM 1465 C CA . GLU A 1 178 ? 7.965 -9.354 -22.541 1.00 95.19 178 GLU A CA 1
ATOM 1466 C C . GLU A 1 178 ? 8.030 -8.201 -23.556 1.00 95.19 178 GLU A C 1
ATOM 1468 O O . GLU A 1 178 ? 7.013 -7.857 -24.157 1.00 95.19 178 GLU A O 1
ATOM 1473 N N . THR A 1 179 ? 9.204 -7.596 -23.781 1.00 93.94 179 THR A N 1
ATOM 1474 C CA . THR A 1 179 ? 9.371 -6.472 -24.722 1.00 93.94 179 THR A CA 1
ATOM 1475 C C . THR A 1 179 ? 10.563 -6.679 -25.662 1.00 93.94 179 THR A C 1
ATOM 1477 O O . THR A 1 179 ? 11.454 -7.478 -25.394 1.00 93.94 179 THR A O 1
ATOM 1480 N N . GLU A 1 180 ? 10.621 -5.925 -26.764 1.00 93.81 180 GLU A N 1
ATOM 1481 C CA . GLU A 1 180 ? 11.796 -5.887 -27.659 1.00 93.81 180 GLU A CA 1
ATOM 1482 C C . GLU A 1 180 ? 12.858 -4.860 -27.207 1.00 93.81 180 GLU A C 1
ATOM 1484 O O . GLU A 1 180 ? 13.816 -4.571 -27.928 1.00 93.81 180 GLU A O 1
ATOM 1489 N N . SER A 1 181 ? 12.685 -4.276 -26.020 1.00 95.94 181 SER A N 1
ATOM 1490 C CA . SER A 1 181 ? 13.544 -3.227 -25.485 1.00 95.94 181 SER A CA 1
ATOM 1491 C C . SER A 1 181 ? 14.682 -3.782 -24.626 1.00 95.94 181 SER A C 1
ATOM 1493 O O . SER A 1 181 ? 14.599 -4.842 -24.016 1.00 95.94 181 SER A O 1
ATOM 1495 N N . THR A 1 182 ? 15.758 -3.009 -24.497 1.00 96.94 182 THR A N 1
ATOM 1496 C CA . THR A 1 182 ? 16.861 -3.287 -23.573 1.00 96.94 182 THR A CA 1
ATOM 1497 C C . THR A 1 182 ? 16.753 -2.395 -22.332 1.00 96.94 182 THR A C 1
ATOM 1499 O O . THR A 1 182 ? 16.713 -1.164 -22.467 1.00 96.94 182 THR A O 1
ATOM 1502 N N . PRO A 1 183 ? 16.745 -2.958 -21.108 1.00 96.31 183 PRO A N 1
ATOM 1503 C CA . PRO A 1 183 ? 16.715 -2.160 -19.892 1.00 96.31 183 PRO A CA 1
ATOM 1504 C C . PRO A 1 183 ? 18.109 -1.611 -19.568 1.00 96.31 183 PRO A C 1
ATOM 1506 O O . PRO A 1 183 ? 19.066 -2.353 -19.349 1.00 96.31 183 PRO A O 1
ATOM 1509 N N . ILE A 1 184 ? 18.220 -0.289 -19.453 1.00 95.81 184 ILE A N 1
ATOM 1510 C CA . ILE A 1 184 ? 19.418 0.418 -18.988 1.00 95.81 184 ILE A CA 1
ATOM 1511 C C . ILE A 1 184 ? 19.095 1.045 -17.630 1.00 95.81 184 ILE A C 1
ATOM 1513 O O . ILE A 1 184 ? 18.867 2.250 -17.501 1.00 95.81 184 ILE A O 1
ATOM 1517 N N . ILE A 1 185 ? 19.052 0.194 -16.604 1.00 94.88 185 ILE A N 1
ATOM 1518 C CA . ILE A 1 185 ? 18.676 0.574 -15.238 1.00 94.88 185 ILE A CA 1
ATOM 1519 C C . ILE A 1 185 ? 19.801 0.158 -14.284 1.00 94.88 185 ILE A C 1
ATOM 1521 O O . ILE A 1 185 ? 20.043 -1.041 -14.117 1.00 94.88 185 ILE A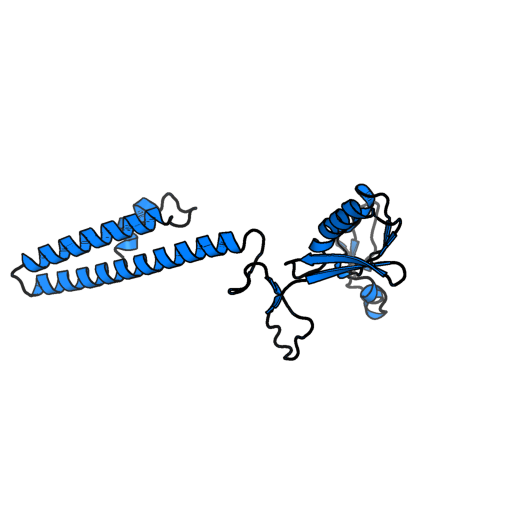 O 1
ATOM 1525 N N . PRO A 1 186 ? 20.511 1.102 -13.640 1.00 92.81 186 PRO A N 1
ATOM 1526 C CA . PRO A 1 186 ? 21.532 0.763 -12.657 1.00 92.81 186 PRO A CA 1
ATOM 1527 C C . PRO A 1 186 ? 20.895 0.084 -11.445 1.00 92.81 186 PRO A C 1
ATOM 1529 O O . PRO A 1 186 ? 19.902 0.579 -10.922 1.00 92.81 186 PRO A O 1
ATOM 1532 N N . HIS A 1 187 ? 21.486 -0.986 -10.922 1.00 89.06 187 HIS A N 1
ATOM 1533 C CA . HIS A 1 187 ? 21.000 -1.560 -9.669 1.00 89.06 187 HIS A CA 1
ATOM 1534 C C . HIS A 1 187 ? 21.275 -0.620 -8.482 1.00 89.06 187 HIS A C 1
ATOM 1536 O O . HIS A 1 187 ? 22.195 0.204 -8.501 1.00 89.06 187 HIS A O 1
ATOM 1542 N N . GLN A 1 188 ? 20.503 -0.754 -7.400 1.00 85.50 188 GLN A N 1
ATOM 1543 C CA . GLN A 1 188 ? 20.551 0.157 -6.240 1.00 85.50 188 GLN A CA 1
ATOM 1544 C C . GLN A 1 188 ? 21.946 0.284 -5.589 1.00 85.50 188 GLN A C 1
ATOM 1546 O O . GLN A 1 188 ? 22.294 1.327 -5.023 1.00 85.50 188 GLN A O 1
ATOM 1551 N N . GLY A 1 189 ? 22.754 -0.779 -5.654 1.00 85.12 189 GLY A N 1
ATOM 1552 C CA . GLY A 1 189 ? 24.109 -0.854 -5.097 1.00 85.12 189 GLY A CA 1
ATOM 1553 C C . GLY A 1 189 ? 25.203 -0.238 -5.974 1.00 85.12 189 GLY A C 1
ATOM 1554 O O . GLY A 1 189 ? 26.273 0.100 -5.460 1.00 85.12 189 GLY A O 1
ATOM 1555 N N . TYR A 1 190 ? 24.926 0.018 -7.256 1.00 87.19 190 TYR A N 1
ATOM 1556 C CA . TYR A 1 190 ? 25.934 0.302 -8.283 1.00 87.19 190 TYR A CA 1
ATOM 1557 C C . TYR A 1 190 ? 26.931 1.410 -7.908 1.00 87.19 190 TYR A C 1
ATOM 1559 O O . TYR A 1 190 ? 28.150 1.265 -8.029 1.00 87.19 190 TYR A O 1
ATOM 1567 N N . LEU A 1 191 ? 26.435 2.546 -7.404 1.00 86.75 191 LEU A N 1
ATOM 1568 C CA . LEU A 1 191 ? 27.296 3.668 -7.006 1.00 86.75 191 LEU A CA 1
ATOM 1569 C C . LEU A 1 191 ? 28.071 3.397 -5.708 1.00 86.75 191 LEU A C 1
ATOM 1571 O O . LEU A 1 191 ? 29.155 3.954 -5.513 1.00 86.75 191 LEU A O 1
ATOM 1575 N N . LYS A 1 192 ? 27.527 2.574 -4.802 1.00 85.75 192 LYS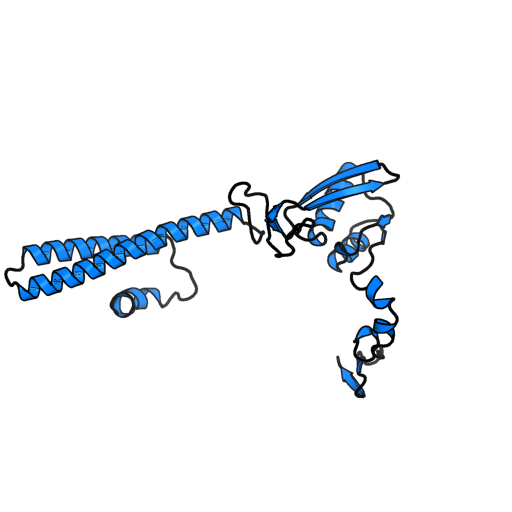 A N 1
ATOM 1576 C CA . LYS A 1 192 ? 28.189 2.210 -3.540 1.00 85.75 192 LYS A CA 1
ATOM 1577 C C . LYS A 1 192 ? 29.342 1.245 -3.798 1.00 85.75 192 LYS A C 1
ATOM 1579 O O . LYS A 1 192 ? 30.430 1.481 -3.277 1.00 85.75 192 LYS A O 1
ATOM 1584 N N . GLU A 1 193 ? 29.140 0.258 -4.662 1.00 86.25 193 GLU A N 1
ATOM 1585 C CA . GLU A 1 193 ? 30.146 -0.740 -5.050 1.00 86.25 193 GLU A CA 1
ATOM 1586 C C . GLU A 1 193 ? 31.386 -0.126 -5.705 1.00 86.25 193 GLU A C 1
ATOM 1588 O O . GLU A 1 193 ? 32.510 -0.601 -5.529 1.00 86.25 193 GLU A O 1
ATOM 1593 N N . LYS A 1 194 ? 31.224 0.998 -6.413 1.00 85.44 194 LYS A N 1
ATOM 1594 C CA . LYS A 1 194 ? 32.357 1.726 -7.002 1.00 85.44 194 LYS A CA 1
ATOM 1595 C C . LYS A 1 194 ? 33.286 2.361 -5.963 1.00 85.44 194 LYS A C 1
ATOM 1597 O O . LYS A 1 194 ? 34.442 2.642 -6.288 1.00 85.44 194 LYS A O 1
ATOM 1602 N N . LYS A 1 195 ? 32.831 2.592 -4.725 1.00 90.12 195 LYS A N 1
ATOM 1603 C CA . LYS A 1 195 ? 33.634 3.257 -3.687 1.00 90.12 195 LYS A CA 1
ATOM 1604 C C . LYS A 1 195 ? 34.745 2.337 -3.181 1.00 90.12 195 LYS A C 1
ATOM 1606 O O . LYS A 1 195 ? 34.512 1.176 -2.860 1.00 90.12 195 LYS A O 1
ATOM 1611 N N . ARG A 1 196 ? 35.951 2.889 -2.991 1.00 87.31 196 ARG A N 1
ATOM 1612 C CA . ARG A 1 196 ? 37.120 2.151 -2.469 1.00 87.31 196 ARG A CA 1
ATOM 1613 C C . ARG A 1 196 ? 36.830 1.430 -1.149 1.00 87.31 196 ARG A C 1
ATOM 1615 O O . ARG A 1 196 ? 37.243 0.290 -0.988 1.00 87.31 196 ARG A O 1
ATOM 1622 N N . ALA A 1 197 ? 36.103 2.075 -0.236 1.00 88.31 197 ALA A N 1
ATOM 1623 C CA . ALA A 1 197 ? 35.736 1.485 1.051 1.00 88.31 197 ALA A CA 1
ATOM 1624 C C . ALA A 1 197 ? 34.871 0.221 0.901 1.00 88.31 197 ALA A C 1
ATOM 1626 O O . ALA A 1 197 ? 35.035 -0.710 1.677 1.00 88.31 197 ALA A O 1
ATOM 1627 N N . HIS A 1 198 ? 33.997 0.167 -0.111 1.00 85.62 198 HIS A N 1
ATOM 1628 C CA . HIS A 1 198 ? 33.192 -1.018 -0.405 1.00 85.62 198 HIS A CA 1
ATOM 1629 C C . HIS A 1 198 ? 34.062 -2.143 -0.967 1.00 85.62 198 HIS A C 1
ATOM 1631 O O . HIS A 1 198 ? 34.042 -3.252 -0.447 1.00 85.62 198 HIS A O 1
ATOM 1637 N N . LYS A 1 199 ? 34.899 -1.835 -1.967 1.00 84.31 199 LYS A N 1
ATOM 1638 C CA . LYS A 1 199 ? 35.798 -2.812 -2.610 1.00 84.31 199 LYS A CA 1
ATOM 1639 C C . LYS A 1 199 ? 36.838 -3.413 -1.663 1.00 84.31 199 LYS A C 1
ATOM 1641 O O . LYS A 1 199 ? 37.258 -4.543 -1.851 1.00 84.31 199 LYS A O 1
ATOM 1646 N N . GLN A 1 200 ? 37.293 -2.647 -0.670 1.00 85.94 200 GLN A N 1
ATOM 1647 C CA . GLN A 1 200 ? 38.300 -3.100 0.299 1.00 85.94 200 GLN A CA 1
ATOM 1648 C C . GLN A 1 200 ? 37.685 -3.771 1.534 1.00 85.94 200 GLN A C 1
ATOM 1650 O O . GLN A 1 200 ? 38.420 -4.281 2.378 1.00 85.94 200 GLN A O 1
ATOM 1655 N N . ASN A 1 201 ? 36.356 -3.782 1.665 1.00 86.25 201 ASN A N 1
ATOM 1656 C CA . ASN A 1 201 ? 35.701 -4.415 2.798 1.00 86.25 201 ASN A CA 1
ATOM 1657 C C . ASN A 1 201 ? 35.595 -5.930 2.585 1.00 86.25 201 ASN A C 1
ATOM 1659 O O . ASN A 1 201 ? 34.679 -6.411 1.921 1.00 86.25 201 ASN A O 1
ATOM 1663 N N . GLN A 1 202 ? 36.501 -6.683 3.208 1.00 83.19 202 GLN A N 1
ATOM 1664 C CA . GLN A 1 202 ? 36.505 -8.149 3.156 1.00 83.19 202 GLN A CA 1
ATOM 1665 C C . GLN A 1 202 ? 35.216 -8.784 3.706 1.00 83.19 202 GLN A C 1
ATOM 1667 O O . GLN A 1 202 ? 34.856 -9.883 3.311 1.00 83.19 202 GLN A O 1
ATOM 1672 N N . PHE A 1 203 ? 34.485 -8.110 4.599 1.00 83.50 203 PHE A N 1
ATOM 1673 C CA . PHE A 1 203 ? 33.253 -8.652 5.182 1.00 83.50 203 PHE A CA 1
ATOM 1674 C C . PHE A 1 203 ? 32.010 -8.434 4.307 1.00 83.50 203 PHE A C 1
ATOM 1676 O O . PHE A 1 203 ? 30.933 -8.896 4.676 1.00 83.50 203 PHE A O 1
ATOM 1683 N N . HIS A 1 204 ? 32.139 -7.759 3.161 1.00 82.94 204 HIS A N 1
ATOM 1684 C CA . HIS A 1 204 ? 31.050 -7.656 2.194 1.00 82.94 204 HIS A CA 1
ATOM 1685 C C . HIS A 1 204 ? 30.942 -8.950 1.384 1.00 82.94 204 HIS A C 1
ATOM 1687 O O . HIS A 1 204 ? 31.945 -9.386 0.822 1.00 82.94 204 HIS A O 1
ATOM 1693 N N . ARG A 1 205 ? 29.741 -9.540 1.309 1.00 82.94 205 ARG A N 1
ATOM 1694 C CA . ARG A 1 205 ? 29.509 -10.831 0.633 1.00 82.94 205 ARG A CA 1
ATOM 1695 C C . ARG A 1 205 ? 29.946 -10.809 -0.831 1.00 82.94 205 ARG A C 1
ATOM 1697 O O . ARG A 1 205 ? 30.624 -11.726 -1.264 1.00 82.94 205 ARG A O 1
ATOM 1704 N N . ASP A 1 206 ? 29.671 -9.716 -1.534 1.00 82.25 206 ASP A N 1
ATOM 1705 C CA . ASP A 1 206 ? 30.035 -9.540 -2.949 1.00 82.25 206 ASP A CA 1
ATOM 1706 C C . ASP A 1 206 ? 31.551 -9.584 -3.216 1.00 82.25 206 ASP A C 1
ATOM 1708 O O . ASP A 1 206 ? 31.974 -9.785 -4.349 1.00 82.25 206 ASP A O 1
ATOM 1712 N N . ASN A 1 207 ? 32.385 -9.377 -2.188 1.00 85.50 207 ASN A N 1
ATOM 1713 C CA . ASN A 1 207 ? 33.844 -9.451 -2.308 1.00 85.50 207 ASN A CA 1
ATOM 1714 C C . ASN A 1 207 ? 34.395 -10.839 -1.928 1.00 85.50 207 ASN A C 1
ATOM 1716 O O . ASN A 1 207 ? 35.615 -11.020 -1.883 1.00 85.50 207 ASN A O 1
ATOM 1720 N N . TRP A 1 208 ? 33.535 -11.799 -1.573 1.00 89.69 208 TRP A N 1
ATOM 1721 C CA . TRP A 1 208 ? 33.958 -13.145 -1.193 1.00 89.69 208 TRP A CA 1
ATOM 1722 C C . TRP A 1 208 ? 34.286 -13.971 -2.439 1.00 89.69 208 TRP A C 1
ATOM 1724 O O . TRP A 1 208 ? 33.542 -13.920 -3.416 1.00 89.69 208 TRP A O 1
ATOM 1734 N N . PRO A 1 209 ? 35.367 -14.769 -2.420 1.00 87.00 209 PRO A N 1
ATOM 1735 C CA . PRO A 1 209 ? 35.624 -15.734 -3.478 1.00 87.00 209 PRO A CA 1
ATOM 1736 C C . PRO A 1 209 ? 34.453 -16.716 -3.598 1.00 87.00 209 PRO A C 1
ATOM 1738 O O . PRO A 1 209 ? 34.093 -17.363 -2.610 1.00 87.00 209 PRO A O 1
ATOM 1741 N N . TYR A 1 210 ? 33.887 -16.822 -4.798 1.00 89.75 210 TYR A N 1
ATOM 1742 C CA . TYR A 1 210 ? 32.843 -17.783 -5.148 1.00 89.75 210 TYR A CA 1
ATOM 1743 C C . TYR A 1 210 ? 33.459 -18.981 -5.876 1.00 89.75 210 TYR A C 1
ATOM 1745 O O . TYR A 1 210 ? 34.322 -18.809 -6.740 1.00 89.75 210 TYR A O 1
ATOM 1753 N N . ASN A 1 211 ? 33.049 -20.192 -5.502 1.00 87.69 211 ASN A N 1
ATOM 1754 C CA . ASN A 1 211 ? 33.392 -21.423 -6.204 1.00 87.69 211 ASN A CA 1
ATOM 1755 C C . ASN A 1 211 ? 32.176 -21.884 -7.016 1.00 87.69 211 ASN A C 1
ATOM 1757 O O . ASN A 1 211 ? 31.211 -22.379 -6.442 1.00 87.69 211 ASN A O 1
ATOM 1761 N N . GLU A 1 212 ? 32.261 -21.750 -8.340 1.00 87.06 212 GLU A N 1
ATOM 1762 C CA . GLU A 1 212 ? 31.195 -22.115 -9.282 1.00 87.06 212 GLU A CA 1
ATOM 1763 C C . GLU A 1 212 ? 30.924 -23.628 -9.349 1.00 87.06 212 GLU A C 1
ATOM 1765 O O . GLU A 1 212 ? 29.810 -24.033 -9.662 1.00 87.06 212 GLU A O 1
ATOM 1770 N N . LEU A 1 213 ? 31.918 -24.481 -9.067 1.00 87.50 213 LEU A N 1
ATOM 1771 C CA . LEU A 1 213 ? 31.772 -25.941 -9.192 1.00 87.50 213 LEU A CA 1
ATOM 1772 C C . LEU A 1 213 ? 30.950 -26.547 -8.055 1.00 87.50 213 LEU A C 1
ATOM 1774 O O . LEU A 1 213 ? 30.196 -27.493 -8.266 1.00 87.50 213 LEU A O 1
ATOM 1778 N N . ASP A 1 214 ? 31.140 -26.015 -6.852 1.00 87.94 214 ASP A N 1
ATOM 1779 C CA . ASP A 1 214 ? 30.571 -26.550 -5.615 1.00 87.94 214 ASP A CA 1
ATOM 1780 C C . ASP A 1 214 ? 29.503 -25.616 -5.005 1.00 87.94 214 ASP A C 1
ATOM 1782 O O . ASP A 1 214 ? 29.049 -25.868 -3.889 1.00 87.94 214 ASP A O 1
ATOM 1786 N N . ASP A 1 215 ? 29.152 -24.531 -5.708 1.00 89.12 215 ASP A N 1
ATOM 1787 C CA . ASP A 1 215 ? 28.152 -23.514 -5.349 1.00 89.12 215 ASP A CA 1
ATOM 1788 C C . ASP A 1 215 ? 28.276 -22.980 -3.908 1.00 89.12 215 ASP A C 1
ATOM 1790 O O . ASP A 1 215 ? 27.373 -23.099 -3.077 1.00 89.12 215 ASP A O 1
ATOM 1794 N N . TYR A 1 216 ? 29.440 -22.413 -3.569 1.00 88.31 216 TYR A N 1
ATOM 1795 C CA . TYR A 1 216 ? 29.644 -21.796 -2.253 1.00 88.31 216 TYR A CA 1
ATOM 1796 C C . TYR A 1 216 ? 30.570 -20.579 -2.280 1.00 88.31 216 TYR A C 1
ATOM 1798 O O . TYR A 1 216 ? 31.484 -20.464 -3.099 1.00 88.31 216 TYR A O 1
ATOM 1806 N N . TYR A 1 217 ? 30.405 -19.709 -1.283 1.00 88.38 217 TYR A N 1
ATOM 1807 C CA . TYR A 1 217 ? 31.307 -18.596 -0.994 1.00 88.38 217 TYR A CA 1
ATOM 1808 C C . TYR A 1 217 ? 32.293 -18.930 0.131 1.00 88.38 217 TYR A C 1
ATOM 1810 O O . TYR A 1 217 ? 31.979 -19.661 1.077 1.00 88.38 217 TYR A O 1
ATOM 1818 N N . ILE A 1 218 ? 33.494 -18.350 0.071 1.00 87.62 218 ILE A N 1
ATOM 1819 C CA . ILE A 1 218 ? 34.494 -18.421 1.146 1.00 87.62 218 ILE A CA 1
ATOM 1820 C C . ILE A 1 218 ? 34.509 -17.093 1.899 1.00 87.62 218 ILE A C 1
ATOM 1822 O O . ILE A 1 218 ? 34.955 -16.074 1.379 1.00 87.62 218 ILE A O 1
ATOM 1826 N N . CYS A 1 219 ? 34.061 -17.094 3.153 1.00 86.69 219 CYS A N 1
ATOM 1827 C CA . CYS A 1 219 ? 34.112 -15.880 3.963 1.00 86.69 219 CYS A CA 1
ATOM 1828 C C . CYS A 1 219 ? 35.554 -15.569 4.435 1.00 86.69 219 CYS A C 1
ATOM 1830 O O . CYS A 1 219 ? 36.409 -16.460 4.444 1.00 86.69 219 CYS A O 1
ATOM 1832 N N . PRO A 1 220 ? 35.841 -14.347 4.929 1.00 84.94 220 PRO A N 1
ATOM 1833 C CA . PRO A 1 220 ? 37.173 -13.955 5.413 1.00 84.94 220 PRO A CA 1
ATOM 1834 C C . PRO A 1 220 ? 37.712 -14.832 6.545 1.00 84.94 220 PRO A C 1
ATOM 1836 O O . PRO A 1 220 ? 38.920 -14.944 6.725 1.00 84.94 220 PRO A O 1
ATOM 1839 N N . ASN A 1 221 ? 36.817 -15.492 7.287 1.00 87.25 221 ASN A N 1
ATOM 1840 C CA . ASN A 1 221 ? 37.169 -16.441 8.342 1.00 87.25 221 ASN A CA 1
ATOM 1841 C C . ASN A 1 221 ? 37.426 -17.862 7.802 1.00 87.25 221 ASN A C 1
ATOM 1843 O O . ASN A 1 221 ? 37.411 -18.813 8.581 1.00 87.25 221 ASN A O 1
ATOM 1847 N N . GLN A 1 222 ? 37.610 -18.016 6.486 1.00 84.56 222 GLN A N 1
ATOM 1848 C CA . GLN A 1 222 ? 37.867 -19.282 5.788 1.00 84.56 222 GLN A CA 1
ATOM 1849 C C . GLN A 1 222 ? 36.774 -20.343 5.985 1.00 84.56 222 GLN A C 1
ATOM 1851 O O . GLN A 1 222 ? 37.032 -21.544 5.911 1.00 84.56 222 GLN A O 1
ATOM 1856 N N . LYS A 1 223 ? 35.533 -19.911 6.230 1.00 85.81 223 LYS A N 1
ATOM 1857 C CA . LYS A 1 223 ? 34.377 -20.811 6.314 1.00 85.81 223 LYS A CA 1
ATOM 1858 C C . LYS A 1 223 ? 33.609 -20.795 5.002 1.00 85.81 223 LYS A C 1
ATOM 1860 O O . LYS A 1 223 ? 33.452 -19.738 4.391 1.00 85.81 223 LYS A O 1
ATOM 1865 N N . ARG A 1 224 ? 33.112 -21.969 4.617 1.00 87.69 224 ARG A N 1
ATOM 1866 C CA . ARG A 1 224 ? 32.176 -22.122 3.504 1.00 87.69 224 ARG A CA 1
ATOM 1867 C C . ARG A 1 224 ? 30.809 -21.603 3.929 1.00 87.69 224 ARG A C 1
ATOM 1869 O O . ARG A 1 224 ? 30.355 -21.916 5.032 1.00 87.69 224 ARG A O 1
ATOM 1876 N N . VAL A 1 225 ? 30.199 -20.801 3.072 1.00 84.38 225 VAL A N 1
ATOM 1877 C CA . VAL A 1 225 ? 28.853 -20.260 3.246 1.00 84.38 225 VAL A CA 1
ATOM 1878 C C . VAL A 1 225 ? 28.099 -20.532 1.952 1.00 84.38 225 VAL A C 1
ATOM 1880 O O . VAL A 1 225 ? 28.619 -20.217 0.882 1.00 84.38 225 VAL A O 1
ATOM 1883 N N . VAL A 1 226 ? 26.930 -21.154 2.078 1.00 72.62 226 VAL A N 1
ATOM 1884 C CA . VAL A 1 226 ? 25.953 -21.321 0.996 1.00 72.62 226 VAL A CA 1
ATOM 1885 C C . VAL A 1 226 ? 24.963 -20.171 1.107 1.00 72.62 226 VAL A C 1
ATOM 1887 O O . VAL A 1 226 ? 24.516 -19.922 2.255 1.00 72.62 226 VAL A O 1
#

Radius of gyration: 31.0 Å; chains: 1; bounding box: 79×47×78 Å

InterPro domains:
  IPR002559 Transposase IS4-like domain [PF01609] (93-212)

Organism: NCBI:txid44008

Secondary structure (DSSP, 8-state):
-HIIIIIHHHHGGGTTSPPPHHHHHHHHHHHHHHHHHHHHHHHH---HHHHHHHHHHHHHHHHHHHHHHHHHHHHHHHHHHHHHHTTSS---SS-TT-EEEE-S--TT-S--EEEE-EEEEEEETTEEEEEEEES-SSGGGGHHHHHHHHHHHH---SEEE--GGG--HHHHHHHHHHSSPEEE---TTHHHHTSHHHHT-TTSGGGSPEETTTTEEE-TTS-EE-

pLDDT: mean 87.01, std 12.43, range [36.06, 97.12]

Foldseek 3Di:
DCCVPPVVVVVVVPVPDDQDLVNLVVVLVVLVVVLVVLVVVLVPDPDPVVNVVSVVVSVVSVVVSVVSVVVSVVVVVVVVLCVLCPPHPAADPVGSQWGFEQDPPPVVVPSGTDTDWDKDFDDDPNDTQDIDTHNDRFCQVVQPVRQVVSCVPPRDDQEDEDEQSNDDPVNQCCCVPVHNHHYPYDHPCRVVCPDPVNCPPQQDQVNFDADPVVGWTQGPVRDTDD

Sequence (226 aa):
QMVETKILPELIDDLKDELSIEEIERIRQSLEEKEEQLIEAIDQTETVEERKTLRKEKSEVHKQKKQFDDFAQRKMRYEEQLVIMGVRNSFSKTDHDATFMRMKEDHMRNGQLKPGYNIQLATENQFALAYDCFPNPTDTRTFIPFLEKIESKIGLPENIVADAGYASEENYCYVLDETESTPIIPHQGYLKEKKRAHKQNQFHRDNWPYNELDDYYICPNQKRVV